Protein AF-A0A358CW88-F1 (afdb_monomer)

Sequence (247 aa):
SVLRELEKDRPGNEDRRDPEKYWFSVFGTPSETEPWGWRLEGHHVSINFSSVAGAVSAATPLFLGASPAEIRTGPRAGQRVLASEEDMARKLIVSLQDNHAERSVISSNAPDEVLTVPDASLDLGVPQGVSGKEMSPVQQALFRRLIEQIIQTLRGELADDVLAEVSENEWKELSFAWAGSFEQGQGHYYRIQGPSFIIEYDNTQNKANHAHIVWHSLENNFGLNALRLHYESQHGRPHADRVKSQP

Solvent-accessible surface area (backbone atoms only — not comparable to full-atom values): 13510 Å² total; per-residue (Å²): 106,73,48,53,65,76,42,64,87,44,89,69,36,75,76,70,63,40,93,77,58,60,48,78,47,72,44,73,58,92,48,66,63,48,60,22,33,39,34,42,37,39,95,46,35,33,43,37,38,22,32,46,61,58,38,81,63,22,60,19,51,30,35,46,44,24,69,56,17,50,34,84,62,72,100,58,42,76,46,53,56,71,46,67,60,51,55,39,49,48,52,41,56,59,63,37,48,81,83,36,48,82,45,31,48,77,34,81,64,37,60,84,56,62,80,72,44,93,94,47,66,83,78,79,69,78,76,54,40,44,33,33,69,77,43,52,76,70,53,37,52,44,50,51,50,38,52,50,59,58,47,56,74,42,69,67,68,62,26,52,52,59,56,66,68,58,41,82,65,50,58,32,56,28,12,43,23,30,21,28,48,86,53,86,67,41,35,22,29,40,37,39,35,43,92,59,36,40,37,36,35,26,22,38,40,82,70,27,25,34,31,40,38,41,35,36,39,71,66,32,36,75,20,47,43,63,51,49,54,48,42,62,73,76,55,54,78,81,79,90,76,77,87,80,83,77,135

Radius of gyration: 21.15 Å; Cα contacts (8 Å, |Δi|>4): 442; chains: 1; bounding box: 42×50×82 Å

Secondary structure (DSSP, 8-state):
-HHHHHTTTSTTHHHHT-TT-EEEEEES---SSS-EEEEEEETTEEEEEEEETTEEEE--SEEEEESSSB--SSTTTT-BSSHHHHHHHHHHHHHHHHHHHHHHEEESS--SS-S--TT--S---SPPSEEGGGS-HHHHHHHHHHHHHHHTTS-THHHHHHHHHS-HHHHHH-EEEEEE-SSTTS-EEEEEE-SSEEEEEEE-HHHH--EEEEEEETTTGGGHHHHHHHHHHHS------------

pLDDT: mean 89.24, std 12.98, range [36.06, 98.88]

Mean predicted aligned error: 6.93 Å

Foldseek 3Di:
DLLCVVCVVPPPCCVQVPPPFWDKDKADDDDLADKIKIWIDDNFWTWIWIDHNNHTLDTDFTKGKFFQQADCDDPRHGDGDCVVLVVLLLVLLVLCCVPNVPFQEPEQADDPDDQPDPPHDPCPDDATAAFLLRDDPVSLVSVLVSVLVVLVVDDDPNSVVVSVVCDPVQSRQWHKHKYHDSDPLAWIKMWTDTDFKIKIKTQHPPSSRMIMITIHGPQQHNHVNVVVVCCVPPVNDDDPDDPDDDD

Nearest PDB structures (foldseek):
  5tvf-assembly2_D  TM=4.382E-01  e=7.399E-01  Trypanosoma brucei brucei TREU927
  4kr1-assembly1_A  TM=4.172E-01  e=1.592E+00  Saccharomyces cerevisiae S288C
  2c5d-assembly1_A  TM=5.147E-01  e=4.881E+00  Homo sapiens
  7ns9-assembly1_A  TM=3.649E-01  e=3.635E+00  Sulfolobus acidocaldarius DSM 639
  6ksu-assembly2_B  TM=3.722E-01  e=6.554E+00  Streptomyces albidoflavus

Structure (mmCIF, N/CA/C/O backbone):
data_AF-A0A358CW88-F1
#
_entry.id   AF-A0A358CW88-F1
#
loop_
_atom_site.group_PDB
_atom_site.id
_atom_site.type_symbol
_atom_site.label_atom_id
_atom_site.label_alt_id
_atom_site.label_comp_id
_atom_site.label_asym_id
_atom_site.label_entity_id
_atom_site.label_seq_id
_atom_site.pdbx_PDB_ins_code
_atom_site.Cartn_x
_atom_site.Cartn_y
_atom_site.Cartn_z
_atom_site.occupancy
_atom_site.B_iso_or_equiv
_atom_site.auth_seq_id
_atom_site.auth_comp_id
_atom_site.auth_asym_id
_atom_site.auth_atom_id
_atom_site.pdbx_PDB_model_num
ATOM 1 N N . SER A 1 1 ? -11.609 -22.144 -9.326 1.00 67.94 1 SER A N 1
ATOM 2 C CA . SER A 1 1 ? -11.052 -20.785 -9.493 1.00 67.94 1 SER A CA 1
ATOM 3 C C . SER A 1 1 ? -9.969 -20.826 -10.566 1.00 67.94 1 SER A C 1
ATOM 5 O O . SER A 1 1 ? -9.450 -21.906 -10.825 1.00 67.94 1 SER A O 1
ATOM 7 N N . VAL A 1 2 ? -9.617 -19.689 -11.180 1.00 72.44 2 VAL A N 1
ATOM 8 C CA . VAL A 1 2 ? -8.528 -19.610 -12.183 1.00 72.44 2 VAL A CA 1
ATOM 9 C C . VAL A 1 2 ? -7.205 -20.124 -11.604 1.00 72.44 2 VAL A C 1
ATOM 11 O O . VAL A 1 2 ? -6.495 -20.881 -12.253 1.00 72.44 2 VAL A O 1
ATOM 14 N N . LEU A 1 3 ? -6.919 -19.799 -10.339 1.00 68.94 3 LEU A N 1
ATOM 15 C CA . LEU A 1 3 ? -5.724 -20.274 -9.641 1.00 68.94 3 LEU A CA 1
ATOM 16 C C . LEU A 1 3 ? -5.689 -21.804 -9.475 1.00 68.94 3 LEU A C 1
ATOM 18 O O . LEU A 1 3 ? -4.655 -22.416 -9.727 1.00 68.94 3 LEU A O 1
ATOM 22 N N . ARG A 1 4 ? -6.821 -22.438 -9.121 1.00 68.50 4 ARG A N 1
ATOM 23 C CA . ARG A 1 4 ? -6.919 -23.909 -9.027 1.00 68.50 4 ARG A CA 1
ATOM 24 C C . ARG A 1 4 ? -6.596 -24.587 -10.361 1.00 68.50 4 ARG A C 1
ATOM 26 O O . ARG A 1 4 ? -5.995 -25.650 -10.358 1.00 68.50 4 ARG A O 1
ATOM 33 N N . GLU A 1 5 ? -6.982 -23.981 -11.483 1.00 72.81 5 GLU A N 1
ATOM 34 C CA . GLU A 1 5 ? -6.688 -24.504 -12.822 1.00 72.81 5 GLU A CA 1
ATOM 35 C C . GLU A 1 5 ? -5.218 -24.303 -13.220 1.00 72.81 5 GLU A C 1
ATOM 37 O O . GLU A 1 5 ? -4.602 -25.227 -13.748 1.00 72.81 5 GLU A O 1
ATOM 42 N N . LEU A 1 6 ? -4.640 -23.131 -12.923 1.00 71.62 6 LEU A N 1
ATOM 43 C CA . LEU A 1 6 ? -3.240 -22.806 -13.227 1.00 71.62 6 LEU A CA 1
ATOM 44 C C . LEU A 1 6 ? -2.234 -23.634 -12.415 1.00 71.62 6 LEU A C 1
ATOM 46 O O . LEU A 1 6 ? -1.167 -23.961 -12.924 1.00 71.62 6 LEU A O 1
ATOM 50 N N . GLU A 1 7 ? -2.561 -23.968 -11.166 1.00 72.19 7 GLU A N 1
ATOM 51 C CA . GLU A 1 7 ? -1.679 -24.715 -10.258 1.00 72.19 7 GLU A CA 1
ATOM 52 C C . GLU A 1 7 ? -2.120 -26.179 -10.059 1.00 72.19 7 GLU A C 1
ATOM 54 O O . GLU A 1 7 ? -1.646 -26.837 -9.136 1.00 72.19 7 GLU A O 1
ATOM 59 N N . LYS A 1 8 ? -3.017 -26.720 -10.898 1.00 71.38 8 LYS A N 1
ATOM 60 C CA . LYS A 1 8 ? -3.611 -28.064 -10.716 1.00 71.38 8 LYS A CA 1
ATOM 61 C C . LYS A 1 8 ? -2.592 -29.205 -10.565 1.00 71.38 8 LYS A C 1
ATOM 63 O O . LYS A 1 8 ? -2.885 -30.189 -9.898 1.00 71.38 8 LYS A O 1
ATOM 68 N N . ASP A 1 9 ? -1.401 -29.048 -11.139 1.00 76.25 9 ASP A N 1
ATOM 69 C CA . ASP A 1 9 ? -0.329 -30.050 -11.119 1.00 76.25 9 ASP A CA 1
ATOM 70 C C . ASP A 1 9 ? 0.675 -29.837 -9.961 1.00 76.25 9 ASP A C 1
ATOM 72 O O . ASP A 1 9 ? 1.667 -30.558 -9.844 1.00 76.25 9 ASP A O 1
ATOM 76 N N . ARG A 1 10 ? 0.452 -28.837 -9.092 1.00 70.62 10 ARG A N 1
ATOM 77 C CA . ARG A 1 10 ? 1.331 -28.522 -7.956 1.00 70.62 10 ARG A CA 1
ATOM 78 C C . ARG A 1 10 ? 0.992 -29.425 -6.750 1.00 70.62 10 ARG A C 1
ATOM 80 O O . ARG A 1 10 ? -0.159 -29.451 -6.314 1.00 70.62 10 ARG A O 1
ATOM 87 N N . PRO A 1 11 ? 1.960 -30.145 -6.153 1.00 71.12 11 PRO A N 1
ATOM 88 C CA . PRO A 1 11 ? 1.700 -30.976 -4.972 1.00 71.12 11 PRO A CA 1
ATOM 89 C C . PRO A 1 11 ? 1.170 -30.153 -3.784 1.00 71.12 11 PRO A C 1
ATOM 91 O O . PRO A 1 11 ? 1.705 -29.084 -3.491 1.00 71.12 11 PRO A O 1
ATOM 94 N N . GLY A 1 12 ? 0.128 -30.642 -3.100 1.00 67.19 12 GLY A N 1
ATOM 95 C CA . GLY A 1 12 ? -0.492 -29.965 -1.945 1.00 67.19 12 GLY A CA 1
ATOM 96 C C . GLY A 1 12 ? -1.372 -28.754 -2.292 1.00 67.19 12 GLY A C 1
ATOM 97 O O . GLY A 1 12 ? -1.800 -28.024 -1.398 1.00 67.19 12 GLY A O 1
ATOM 98 N N . ASN A 1 13 ? -1.647 -28.520 -3.580 1.00 66.19 13 ASN A N 1
ATOM 99 C CA . ASN A 1 13 ? -2.402 -27.354 -4.037 1.00 66.19 13 ASN A CA 1
ATOM 100 C C . ASN A 1 13 ? -3.864 -27.347 -3.574 1.00 66.19 13 ASN A C 1
ATOM 102 O O . ASN A 1 13 ? -4.407 -26.278 -3.313 1.00 66.19 13 ASN A O 1
ATOM 106 N N . GLU A 1 14 ? -4.487 -28.521 -3.445 1.00 64.31 14 GLU A N 1
ATOM 107 C CA . GLU A 1 14 ? -5.896 -28.634 -3.048 1.00 64.31 14 GLU A CA 1
ATOM 108 C C . GLU A 1 14 ? -6.144 -28.104 -1.630 1.00 64.31 14 GLU A C 1
ATOM 110 O O . GLU A 1 14 ? -7.137 -27.421 -1.407 1.00 64.31 14 GLU A O 1
ATOM 115 N N . ASP A 1 15 ? -5.197 -28.311 -0.709 1.00 68.19 15 ASP A N 1
ATOM 116 C CA . ASP A 1 15 ? -5.275 -27.767 0.648 1.00 68.19 15 ASP A CA 1
ATOM 117 C C . ASP A 1 15 ? -4.794 -26.317 0.741 1.00 68.19 15 ASP A C 1
ATOM 119 O O . ASP A 1 15 ? -5.329 -25.532 1.524 1.00 68.19 15 ASP A O 1
ATOM 123 N N . ARG A 1 16 ? -3.764 -25.938 -0.019 1.00 64.69 16 ARG A N 1
ATOM 124 C CA . ARG A 1 16 ? -3.195 -24.585 0.054 1.00 64.69 16 ARG A CA 1
ATOM 125 C C . ARG A 1 16 ? -4.071 -23.541 -0.647 1.00 64.69 16 ARG A C 1
ATOM 127 O O . ARG A 1 16 ? -4.097 -22.394 -0.220 1.00 64.69 16 ARG A O 1
ATOM 134 N N . ARG A 1 17 ? -4.747 -23.898 -1.742 1.00 69.12 17 ARG A N 1
ATOM 135 C CA . ARG A 1 17 ? -5.504 -22.972 -2.609 1.00 69.12 17 ARG A CA 1
ATOM 136 C C . ARG A 1 17 ? -6.996 -23.251 -2.559 1.00 69.12 17 ARG A C 1
ATOM 138 O O . ARG A 1 17 ? -7.662 -23.377 -3.590 1.00 69.12 17 ARG A O 1
ATOM 145 N N . ASP A 1 18 ? -7.497 -23.334 -1.340 1.00 69.25 18 ASP A N 1
ATOM 146 C CA . ASP A 1 18 ? -8.902 -23.560 -1.070 1.00 69.25 18 ASP A CA 1
ATOM 147 C C . ASP A 1 18 ? -9.652 -22.213 -1.028 1.00 69.25 18 ASP A C 1
ATOM 149 O O . ASP A 1 18 ? -9.379 -21.389 -0.150 1.00 69.25 18 ASP A O 1
ATOM 153 N N . PRO A 1 19 ? -10.578 -21.944 -1.971 1.00 69.44 19 PRO A N 1
ATOM 154 C CA . PRO A 1 19 ? -11.371 -20.718 -1.964 1.00 69.44 19 PRO A CA 1
ATOM 155 C C . PRO A 1 19 ? -12.332 -20.622 -0.768 1.00 69.44 19 PRO A C 1
ATOM 157 O O . PRO A 1 19 ? -12.926 -19.566 -0.579 1.00 69.44 19 PRO A O 1
ATOM 160 N N . GLU A 1 20 ? -12.496 -21.688 0.018 1.00 75.69 20 GLU A N 1
ATOM 161 C CA . GLU A 1 20 ? -13.311 -21.714 1.236 1.00 75.69 20 GLU A CA 1
ATOM 162 C C . GLU A 1 20 ? -12.486 -21.442 2.507 1.00 75.69 20 GLU A C 1
ATOM 164 O O . GLU A 1 20 ? -13.057 -21.227 3.574 1.00 75.69 20 GLU A O 1
ATOM 169 N N . LYS A 1 21 ? -11.148 -21.362 2.413 1.00 82.81 21 LYS A N 1
ATOM 170 C CA . LYS A 1 21 ? -10.253 -21.025 3.538 1.00 82.81 21 LYS A CA 1
ATOM 171 C C . LYS A 1 21 ? -10.154 -19.515 3.761 1.00 82.81 21 LYS A C 1
ATOM 173 O O . LYS A 1 21 ? -9.074 -18.924 3.700 1.00 82.81 21 LYS A O 1
ATOM 178 N N . TYR A 1 22 ? -11.310 -18.908 4.014 1.00 88.44 22 TYR A N 1
ATOM 179 C CA . TYR A 1 22 ? -11.435 -17.544 4.511 1.00 88.44 22 TYR A CA 1
ATOM 180 C C . TYR A 1 22 ? -12.130 -17.569 5.868 1.00 88.44 22 TYR A C 1
ATOM 182 O O . TYR A 1 22 ? -13.171 -18.204 6.035 1.00 88.44 22 TYR A O 1
ATOM 190 N N . TRP A 1 23 ? -11.567 -16.855 6.835 1.00 91.19 23 TRP A N 1
ATOM 191 C CA . TRP A 1 23 ? -12.100 -16.760 8.186 1.00 91.19 23 TRP A CA 1
ATOM 192 C C . TRP A 1 23 ? -12.557 -15.342 8.463 1.00 91.19 23 TRP A C 1
ATOM 194 O O . TRP A 1 23 ? -11.816 -14.382 8.253 1.00 91.19 23 TRP A O 1
ATOM 204 N N . PHE A 1 24 ? -13.781 -15.232 8.965 1.00 94.19 24 PHE A N 1
ATOM 205 C CA . PHE A 1 24 ? -14.307 -14.002 9.525 1.00 94.19 24 PHE A CA 1
ATOM 206 C C . PHE A 1 24 ? -14.355 -14.144 11.043 1.00 94.19 24 PHE A C 1
ATOM 208 O O . PHE A 1 24 ? -15.064 -15.004 11.568 1.00 94.19 24 PHE A O 1
ATOM 215 N N . SER A 1 25 ? -13.590 -13.309 11.734 1.00 94.75 25 SER A 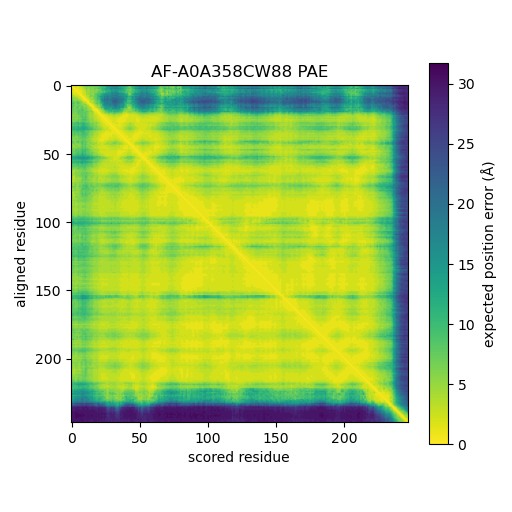N 1
ATOM 216 C CA . SER A 1 25 ? -13.462 -13.336 13.190 1.00 94.75 25 SER A CA 1
ATOM 217 C C . SER A 1 25 ? -13.996 -12.038 13.771 1.00 94.75 25 SER A C 1
ATOM 219 O O . SER A 1 25 ? -13.650 -10.965 13.286 1.00 94.75 25 SER A O 1
ATOM 221 N N . VAL A 1 26 ? -14.803 -12.130 14.828 1.00 95.44 26 VAL A N 1
ATOM 222 C CA . VAL A 1 26 ? -15.305 -10.974 15.585 1.00 95.44 26 VAL A CA 1
ATOM 223 C C . VAL A 1 26 ? -14.681 -10.990 16.974 1.00 95.44 26 VAL A C 1
ATOM 225 O O . VAL A 1 26 ? -14.664 -12.026 17.639 1.00 95.44 26 VAL A O 1
ATOM 228 N N . PHE A 1 27 ? -14.169 -9.841 17.404 1.00 93.50 27 PHE A N 1
ATOM 229 C CA . PHE A 1 27 ? -13.539 -9.634 18.702 1.00 93.50 27 PHE A CA 1
ATOM 230 C C . PHE A 1 27 ? -14.403 -8.680 19.523 1.00 93.50 27 PHE A C 1
ATOM 232 O O . PHE A 1 27 ? -14.680 -7.559 19.097 1.00 93.50 27 PHE A O 1
ATOM 239 N N . GLY A 1 28 ? -14.830 -9.126 20.704 1.00 92.12 28 GLY A N 1
ATOM 240 C CA . GLY A 1 28 ? -15.822 -8.406 21.500 1.00 92.12 28 GLY A CA 1
ATOM 241 C C . GLY A 1 28 ? -17.244 -8.577 20.957 1.00 92.12 28 GLY A C 1
ATOM 242 O O . GLY A 1 28 ? -17.529 -9.490 20.184 1.00 92.12 28 GLY A O 1
ATOM 243 N N . THR A 1 29 ? -18.152 -7.711 21.405 1.00 93.81 29 THR A N 1
ATOM 244 C CA . THR A 1 29 ? -19.544 -7.669 20.933 1.00 93.81 29 THR A CA 1
ATOM 245 C C . THR A 1 29 ? -19.749 -6.373 20.158 1.00 93.81 29 THR A C 1
ATOM 247 O O . THR A 1 29 ? -19.457 -5.322 20.729 1.00 93.81 29 THR A O 1
ATOM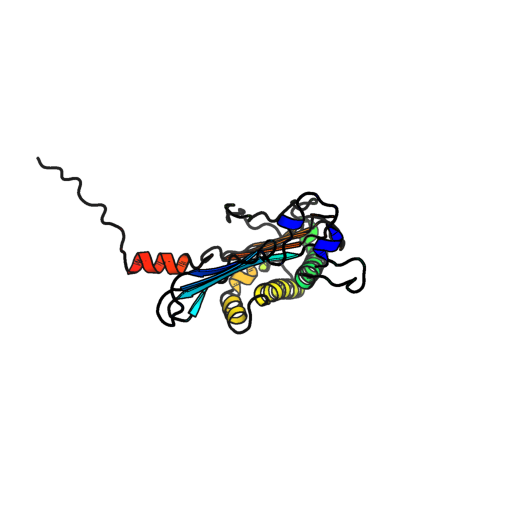 250 N N . PRO A 1 30 ? -20.250 -6.414 18.908 1.00 94.12 30 PRO A N 1
ATOM 251 C CA . PRO A 1 30 ? -20.585 -5.207 18.165 1.00 94.12 30 PRO A CA 1
ATOM 252 C C . PRO A 1 30 ? -21.416 -4.236 18.999 1.00 94.12 30 PRO A C 1
ATOM 254 O O . PRO A 1 30 ? -22.456 -4.608 19.544 1.00 94.12 30 PRO A O 1
ATOM 257 N N . SER A 1 31 ? -20.916 -3.012 19.135 1.00 91.75 31 SER A N 1
ATOM 258 C CA . SER A 1 31 ? -21.460 -2.005 20.040 1.00 91.75 31 SER A CA 1
ATOM 259 C C . SER A 1 31 ? -21.189 -0.596 19.518 1.00 91.75 31 SER A C 1
ATOM 261 O O . SER A 1 31 ? -20.187 -0.345 18.846 1.00 91.75 31 SER A O 1
ATOM 263 N N . GLU A 1 32 ? -22.090 0.325 19.850 1.00 91.50 32 GLU A N 1
ATOM 264 C CA . GLU A 1 32 ? -21.932 1.761 19.596 1.00 91.50 32 GLU A CA 1
ATOM 265 C C . GLU A 1 32 ? -21.092 2.450 20.682 1.00 91.50 32 GLU A C 1
ATOM 267 O O . GLU A 1 32 ? -20.647 3.576 20.497 1.00 91.50 32 GLU A O 1
ATOM 272 N N . THR A 1 33 ? -20.863 1.791 21.821 1.00 88.19 33 THR A N 1
ATOM 273 C CA . THR A 1 33 ? -20.162 2.386 22.970 1.00 88.19 33 THR A CA 1
ATOM 274 C C . THR A 1 33 ? -18.927 1.596 23.373 1.00 88.19 33 THR A C 1
ATOM 276 O O . THR A 1 33 ? -17.893 2.184 23.684 1.00 88.19 33 THR A O 1
ATOM 279 N N . GLU A 1 34 ? -19.014 0.268 23.335 1.00 90.00 34 GLU A N 1
ATOM 280 C CA . GLU A 1 34 ? -17.937 -0.619 23.767 1.00 90.00 34 GLU A CA 1
ATOM 281 C C . GLU A 1 34 ? -16.964 -0.915 22.620 1.00 90.00 34 GLU A C 1
ATOM 283 O O . GLU A 1 34 ? -17.391 -1.025 21.465 1.00 90.00 34 GLU A O 1
ATOM 288 N N . PRO A 1 35 ? -15.662 -1.091 22.907 1.00 91.75 35 PRO A N 1
ATOM 289 C CA . PRO A 1 35 ? -14.703 -1.524 21.907 1.00 91.75 35 PRO A CA 1
ATOM 290 C C . PRO A 1 35 ? -15.047 -2.895 21.322 1.00 91.75 35 PRO A C 1
ATOM 292 O O . PRO A 1 35 ? -15.331 -3.853 22.045 1.00 91.75 35 PRO A O 1
ATOM 295 N N . TRP A 1 36 ? -14.955 -3.006 20.004 1.00 93.94 36 TRP A N 1
ATOM 296 C CA . TRP A 1 36 ? -15.073 -4.272 19.287 1.00 93.94 36 TRP A CA 1
ATOM 297 C C . TRP A 1 36 ? -14.331 -4.183 17.960 1.00 93.94 36 TRP A C 1
ATOM 299 O O . TRP A 1 36 ? -13.932 -3.107 17.523 1.00 93.94 36 TRP A O 1
ATOM 309 N N . GLY A 1 37 ? -14.137 -5.310 17.297 1.00 94.50 37 GLY A N 1
ATOM 310 C CA . GLY A 1 37 ? -13.503 -5.325 15.992 1.00 94.50 37 GLY A CA 1
ATOM 311 C C . GLY A 1 37 ? -13.782 -6.606 15.242 1.00 94.50 37 GLY A C 1
ATOM 312 O O . GLY A 1 37 ? -14.384 -7.546 15.765 1.00 94.50 37 GLY A O 1
ATOM 313 N N . TRP A 1 38 ? -13.331 -6.654 14.001 1.00 94.62 38 TRP A N 1
ATOM 314 C CA . TRP A 1 38 ? -13.432 -7.847 13.181 1.00 94.62 38 TRP A CA 1
ATOM 315 C C . TRP A 1 38 ? -12.245 -7.974 12.237 1.00 94.62 38 TRP A C 1
ATOM 317 O O . TRP A 1 38 ? -11.552 -7.003 11.932 1.00 94.62 38 TRP A O 1
ATOM 327 N N . ARG A 1 39 ? -12.000 -9.201 11.785 1.00 94.88 39 ARG A N 1
ATOM 328 C CA . ARG A 1 39 ? -10.969 -9.531 10.803 1.00 94.88 39 ARG A CA 1
ATOM 329 C C . ARG A 1 39 ? -11.538 -10.433 9.727 1.00 94.88 39 ARG A C 1
ATOM 331 O O . ARG A 1 39 ? -12.342 -11.314 10.025 1.00 94.88 39 ARG A O 1
ATOM 338 N N . LEU A 1 40 ? -11.089 -10.216 8.498 1.00 94.00 40 LEU A N 1
ATOM 339 C CA . LEU A 1 40 ? -11.272 -11.135 7.385 1.00 94.00 40 LEU A CA 1
ATOM 340 C C . LEU A 1 40 ? -9.896 -11.565 6.894 1.00 94.00 40 LEU A C 1
ATOM 342 O O . LEU A 1 40 ? -9.114 -10.729 6.443 1.00 94.00 40 LEU A O 1
ATOM 346 N N . GLU A 1 41 ? -9.623 -12.861 6.964 1.00 92.56 41 GLU A N 1
ATOM 347 C CA . GLU A 1 41 ? -8.311 -13.421 6.653 1.00 92.56 41 GLU A CA 1
ATOM 348 C C . GLU A 1 41 ? -8.423 -14.628 5.731 1.00 92.56 41 GLU A C 1
ATOM 350 O O . GLU A 1 41 ? -9.385 -15.390 5.796 1.00 92.56 41 GLU A O 1
ATOM 355 N N . GLY A 1 42 ? -7.424 -14.816 4.881 1.00 88.62 42 GLY A N 1
ATOM 356 C CA . GLY A 1 42 ? -7.297 -15.943 3.968 1.00 88.62 42 GLY A CA 1
ATOM 357 C C . GLY A 1 42 ? -5.951 -15.888 3.253 1.00 88.62 42 GLY A C 1
ATOM 358 O O . GLY A 1 42 ? -5.129 -15.016 3.523 1.00 88.62 42 GLY A O 1
ATOM 359 N N . HIS A 1 43 ? -5.718 -16.797 2.303 1.00 84.38 43 HIS A N 1
ATOM 360 C CA . HIS A 1 43 ? -4.400 -16.966 1.663 1.00 84.38 43 HIS A CA 1
ATOM 361 C C . HIS A 1 43 ? -3.797 -15.657 1.100 1.00 84.38 43 HIS A C 1
ATOM 363 O O . HIS A 1 43 ? -2.584 -15.471 1.130 1.00 84.38 43 HIS A O 1
ATOM 369 N N . HIS A 1 44 ? -4.635 -14.755 0.580 1.00 90.69 44 HIS A N 1
ATOM 370 C CA . HIS A 1 44 ? -4.229 -13.490 -0.052 1.00 90.69 44 HIS A CA 1
ATOM 371 C C . HIS A 1 44 ? -5.027 -12.276 0.439 1.00 90.69 44 HIS A C 1
ATOM 373 O O . HIS A 1 44 ? -5.170 -11.284 -0.270 1.00 90.69 44 HIS A O 1
ATOM 379 N N . VAL A 1 45 ? -5.596 -12.358 1.638 1.00 92.75 45 VAL A N 1
ATOM 380 C CA . VAL A 1 45 ? -6.315 -11.234 2.241 1.00 92.75 45 VAL A CA 1
ATOM 381 C C . VAL A 1 45 ? -6.094 -11.251 3.741 1.00 92.75 45 VAL A C 1
ATOM 383 O O . VAL A 1 45 ? -6.214 -12.295 4.374 1.00 92.75 45 VAL A O 1
ATOM 386 N N . SER A 1 46 ? -5.784 -10.097 4.310 1.00 93.94 46 SER A N 1
ATOM 387 C CA . SER A 1 46 ? -5.906 -9.865 5.743 1.00 93.94 46 SER A CA 1
ATOM 388 C C . SER A 1 46 ? -6.342 -8.427 5.937 1.00 93.94 46 SER A C 1
ATOM 390 O O . SER A 1 46 ? -5.585 -7.493 5.684 1.00 93.94 46 SER A O 1
ATOM 392 N N . ILE A 1 47 ? -7.587 -8.256 6.358 1.00 94.12 47 ILE A N 1
ATOM 393 C CA . ILE A 1 47 ? -8.169 -6.956 6.666 1.00 94.12 47 ILE A CA 1
ATOM 394 C C . ILE A 1 47 ? -8.638 -7.009 8.112 1.00 94.12 47 ILE A C 1
ATOM 396 O O . ILE A 1 47 ? -9.193 -8.015 8.559 1.00 94.12 47 ILE A O 1
ATOM 400 N N . ASN A 1 48 ? -8.407 -5.930 8.843 1.00 92.88 48 ASN A N 1
ATOM 401 C CA . ASN A 1 48 ? -8.772 -5.802 10.242 1.00 92.88 48 ASN A CA 1
ATOM 402 C C . ASN A 1 48 ? -9.438 -4.445 10.459 1.00 92.88 48 ASN A C 1
ATOM 404 O O . ASN A 1 48 ? -9.035 -3.452 9.860 1.00 92.88 48 ASN A O 1
ATOM 408 N N . PHE A 1 49 ? -10.440 -4.423 11.326 1.00 93.50 49 PHE A N 1
ATOM 409 C CA . PHE A 1 49 ? -11.068 -3.197 11.779 1.00 93.50 49 PHE A CA 1
ATOM 410 C C . PHE A 1 49 ? -11.248 -3.247 13.282 1.00 93.50 49 PHE A C 1
ATOM 412 O O . PHE A 1 49 ? -11.754 -4.235 13.820 1.00 93.50 49 PHE A O 1
ATOM 419 N N . SER A 1 50 ? -10.884 -2.151 13.931 1.00 93.06 50 SER A N 1
ATOM 420 C CA . SER A 1 50 ? -11.168 -1.900 15.338 1.00 93.06 50 SER A CA 1
ATOM 421 C C . SER A 1 50 ? -12.096 -0.698 15.438 1.00 93.06 50 SER A C 1
ATOM 423 O O . SER A 1 50 ? -11.947 0.274 14.702 1.00 93.06 50 SER A O 1
ATOM 425 N N . SER A 1 51 ? -13.065 -0.777 16.339 1.00 91.88 51 SER A N 1
ATOM 426 C CA . SER A 1 51 ? -14.036 0.266 16.645 1.00 91.88 51 SER A CA 1
ATOM 427 C C . SER A 1 51 ? -13.956 0.599 18.128 1.00 91.88 51 SER A C 1
ATOM 429 O O . SER A 1 51 ? -13.894 -0.300 18.968 1.00 91.88 51 SER A O 1
ATOM 431 N N . VAL A 1 52 ? -13.971 1.888 18.459 1.00 89.00 52 VAL A N 1
ATOM 432 C CA . VAL A 1 52 ? -14.014 2.400 19.834 1.00 89.00 52 VAL A CA 1
ATOM 433 C C . VAL A 1 52 ? -15.031 3.531 19.882 1.00 89.00 52 VAL A C 1
ATOM 435 O O . VAL A 1 52 ? -14.989 4.426 19.045 1.00 89.00 52 VAL A O 1
ATOM 438 N N . ALA A 1 53 ? -15.948 3.486 20.856 1.00 86.75 53 ALA A N 1
ATOM 439 C CA . ALA A 1 53 ? -17.003 4.490 21.023 1.00 86.75 53 ALA A CA 1
ATOM 440 C C . ALA A 1 53 ? -17.807 4.762 19.730 1.00 86.75 53 ALA A C 1
ATOM 442 O O . ALA A 1 53 ? -18.112 5.908 19.404 1.00 86.75 53 ALA A O 1
ATOM 443 N N . GLY A 1 54 ? -18.100 3.698 18.973 1.00 83.69 54 GLY A N 1
ATOM 444 C CA . GLY A 1 54 ? -18.922 3.763 17.762 1.00 83.69 54 GLY A CA 1
ATOM 445 C C . GLY A 1 54 ? -18.211 4.306 16.519 1.00 83.69 54 GLY A C 1
ATOM 446 O O . GLY A 1 54 ? -18.842 4.398 15.470 1.00 83.69 54 GLY A O 1
ATOM 447 N N . ALA A 1 55 ? -16.917 4.627 16.608 1.00 86.94 55 ALA A N 1
ATOM 448 C CA . ALA A 1 55 ? -16.099 5.072 15.485 1.00 86.94 55 ALA A CA 1
ATOM 449 C C . ALA A 1 55 ? -15.025 4.034 15.139 1.00 86.94 55 ALA A C 1
ATOM 451 O O . ALA A 1 55 ? -14.460 3.391 16.029 1.00 86.94 55 ALA A O 1
ATOM 452 N N . VAL A 1 56 ? -14.711 3.894 13.848 1.00 87.88 56 VAL A N 1
ATOM 453 C CA . VAL A 1 56 ? -13.581 3.068 13.406 1.00 87.88 56 VAL A CA 1
ATOM 454 C C . VAL A 1 56 ? -12.299 3.717 13.909 1.00 87.88 56 VAL A C 1
ATOM 456 O O . VAL A 1 56 ? -11.957 4.824 13.515 1.00 87.88 56 VAL A O 1
ATOM 459 N N . SER A 1 57 ? -11.601 3.022 14.800 1.00 88.00 57 SER A N 1
ATOM 460 C CA . SER A 1 57 ? -10.357 3.494 15.391 1.00 88.00 57 SER A CA 1
ATOM 461 C C . SER A 1 57 ? -9.130 2.989 14.651 1.00 88.00 57 SER A C 1
ATOM 463 O O . SER A 1 57 ? -8.084 3.600 14.795 1.00 88.00 57 SER A O 1
ATOM 465 N N . ALA A 1 58 ? -9.212 1.898 13.883 1.00 91.81 58 ALA A N 1
ATOM 466 C CA . ALA A 1 58 ? -8.111 1.416 13.050 1.00 91.81 58 ALA A CA 1
ATOM 467 C C . ALA A 1 58 ? -8.601 0.523 11.905 1.00 91.81 58 ALA A C 1
ATOM 469 O O . ALA A 1 58 ? -9.575 -0.214 12.067 1.00 91.81 58 ALA A O 1
ATOM 470 N N . ALA A 1 59 ? -7.873 0.556 10.785 1.00 93.06 59 ALA A N 1
ATOM 471 C CA . ALA A 1 59 ? -8.108 -0.277 9.599 1.00 93.06 59 ALA A CA 1
ATOM 472 C C . ALA A 1 59 ? -6.836 -0.987 9.076 1.00 93.06 59 ALA A C 1
ATOM 474 O O . ALA A 1 59 ? -6.853 -1.633 8.028 1.00 93.06 59 ALA A O 1
ATOM 475 N N . THR A 1 60 ? -5.714 -0.868 9.794 1.00 93.75 60 THR A N 1
ATOM 476 C CA . THR A 1 60 ? -4.405 -1.446 9.443 1.00 93.75 60 THR A CA 1
ATOM 477 C C . THR A 1 60 ? -3.930 -2.387 10.557 1.00 93.75 60 THR A C 1
ATOM 479 O O . THR A 1 60 ? -4.317 -2.180 11.704 1.00 93.75 60 THR A O 1
ATOM 482 N N . PRO A 1 61 ? -3.140 -3.437 10.272 1.00 94.44 61 PRO A N 1
ATOM 483 C CA . PRO A 1 61 ? -2.507 -3.738 8.992 1.00 94.44 61 PRO A CA 1
ATOM 484 C C . PRO A 1 61 ? -3.465 -4.281 7.927 1.00 94.44 61 PRO A C 1
ATOM 486 O O . PRO A 1 61 ? -4.251 -5.197 8.170 1.00 94.44 61 PRO A O 1
ATOM 489 N N . LEU A 1 62 ? -3.376 -3.735 6.723 1.00 95.50 62 LEU A N 1
ATOM 490 C CA . LEU A 1 62 ? -4.140 -4.194 5.572 1.00 95.50 62 LEU A CA 1
ATOM 491 C C . LEU A 1 62 ? -3.201 -4.925 4.619 1.00 95.50 62 LEU A C 1
ATOM 493 O O . LEU A 1 62 ? -2.163 -4.390 4.247 1.00 95.50 62 LEU A O 1
ATOM 497 N N . PHE A 1 63 ? -3.579 -6.131 4.211 1.00 96.50 63 PHE A N 1
ATOM 498 C CA . PHE A 1 63 ? -2.856 -6.922 3.225 1.00 96.50 63 PHE A CA 1
ATOM 499 C C . PHE A 1 63 ? -3.809 -7.422 2.146 1.00 96.50 63 PHE A C 1
ATOM 501 O O . PHE A 1 63 ? -4.835 -8.045 2.444 1.00 96.50 63 PHE A O 1
ATOM 508 N N . LEU A 1 64 ? -3.430 -7.195 0.891 1.00 96.31 64 LEU A N 1
ATOM 509 C CA . LEU A 1 64 ? -4.070 -7.789 -0.274 1.00 96.31 64 LEU A CA 1
ATOM 510 C C . LEU A 1 64 ? -3.017 -8.472 -1.136 1.00 96.31 64 LEU A C 1
ATOM 512 O O . LEU A 1 64 ? -1.934 -7.941 -1.365 1.00 96.31 64 LEU A O 1
ATOM 516 N N . GLY A 1 65 ? -3.370 -9.632 -1.671 1.00 95.12 65 GLY A N 1
ATOM 517 C CA . GLY A 1 65 ? -2.547 -10.355 -2.619 1.00 95.12 65 GLY A CA 1
ATOM 518 C C . GLY A 1 65 ? -3.325 -10.797 -3.845 1.00 95.12 65 GLY A C 1
ATOM 519 O O . GLY A 1 65 ? -4.544 -10.979 -3.819 1.00 95.12 65 GLY A O 1
ATOM 520 N N . ALA A 1 66 ? -2.597 -11.018 -4.930 1.00 93.38 66 ALA A N 1
ATOM 521 C CA . ALA A 1 66 ? -3.144 -11.550 -6.161 1.00 93.38 66 ALA A CA 1
ATOM 522 C C . ALA A 1 66 ? -2.198 -12.585 -6.759 1.00 93.38 66 ALA A C 1
ATOM 524 O O . ALA A 1 66 ? -1.086 -12.271 -7.167 1.00 93.38 66 ALA A O 1
ATOM 525 N N . SER A 1 67 ? -2.664 -13.827 -6.852 1.00 90.44 67 SER A N 1
ATOM 526 C CA . SER A 1 67 ? -1.973 -14.920 -7.532 1.00 90.44 67 SER A CA 1
ATOM 527 C C . SER A 1 67 ? -3.025 -15.692 -8.338 1.00 90.44 67 SER A C 1
ATOM 529 O O . SER A 1 67 ? -3.901 -16.311 -7.732 1.00 90.44 67 SER A O 1
ATOM 531 N N . PRO A 1 68 ? -3.024 -15.633 -9.681 1.00 92.00 68 PRO A N 1
ATOM 532 C CA . PRO A 1 68 ? -2.170 -14.772 -10.494 1.00 92.00 68 PRO A CA 1
ATOM 533 C C . PRO A 1 68 ? -2.511 -13.277 -10.330 1.00 92.00 68 PRO A C 1
ATOM 535 O O . PRO A 1 68 ? -3.677 -12.931 -10.137 1.00 92.00 68 PRO A O 1
ATOM 538 N N . ALA A 1 69 ? -1.516 -12.398 -10.463 1.00 94.19 69 ALA A N 1
ATOM 539 C CA . ALA A 1 69 ? -1.730 -10.948 -10.558 1.00 94.19 69 ALA A CA 1
ATOM 540 C C . ALA A 1 69 ? -2.398 -10.559 -11.892 1.00 94.19 69 ALA A C 1
ATOM 542 O O . ALA A 1 69 ? -3.264 -9.691 -11.936 1.00 94.19 69 ALA A O 1
ATOM 543 N N . GLU A 1 70 ? -2.055 -11.267 -12.967 1.00 95.75 70 GLU A N 1
ATOM 544 C CA . GLU A 1 70 ? -2.620 -11.188 -14.308 1.00 95.75 70 GLU A CA 1
ATOM 545 C C . GLU A 1 70 ? -3.063 -12.577 -14.785 1.00 95.75 70 GLU A C 1
ATOM 547 O O . GLU A 1 70 ? -2.288 -13.543 -14.840 1.00 95.75 70 GLU A O 1
ATOM 552 N N . ILE A 1 71 ? -4.312 -12.671 -15.231 1.00 94.31 71 ILE A N 1
ATOM 553 C CA . ILE A 1 71 ? -4.798 -13.839 -15.959 1.00 94.31 71 ILE A CA 1
ATOM 554 C C . ILE A 1 71 ? -4.265 -13.754 -17.394 1.00 94.31 71 ILE A C 1
ATOM 556 O O . ILE A 1 71 ? -4.727 -12.937 -18.180 1.00 94.31 71 ILE A O 1
ATOM 560 N N . ARG A 1 72 ? -3.296 -14.600 -17.757 1.00 92.06 72 ARG A N 1
ATOM 561 C CA . ARG A 1 72 ? -2.619 -14.535 -19.071 1.00 92.06 72 ARG A CA 1
ATOM 562 C C . ARG A 1 72 ? -3.313 -15.327 -20.186 1.00 92.06 72 ARG A C 1
ATOM 564 O O . ARG A 1 72 ? -3.028 -15.111 -21.359 1.00 92.06 72 ARG A O 1
ATOM 571 N N . THR A 1 73 ? -4.198 -16.264 -19.848 1.00 90.69 73 THR A N 1
ATOM 572 C CA . THR A 1 73 ? -4.848 -17.167 -20.814 1.00 90.69 73 THR A CA 1
ATOM 573 C C . THR A 1 73 ? -6.315 -17.427 -20.463 1.00 90.69 73 THR A C 1
ATOM 575 O O . THR A 1 73 ? -6.770 -17.160 -19.351 1.00 90.69 73 THR A O 1
ATOM 578 N N . GLY A 1 74 ? -7.069 -17.961 -21.430 1.00 92.00 74 GLY A N 1
ATOM 579 C CA . GLY A 1 74 ? -8.469 -18.346 -21.251 1.00 92.00 74 GLY A CA 1
ATOM 580 C C . GLY A 1 74 ? -9.466 -17.178 -21.333 1.00 92.00 74 GLY A C 1
ATOM 581 O O . GLY A 1 74 ? -9.095 -16.059 -21.686 1.00 92.00 74 GLY A O 1
ATOM 582 N N . PRO A 1 75 ? -10.751 -17.413 -21.007 1.00 91.69 75 PRO A N 1
ATOM 583 C CA . PRO A 1 75 ? -11.831 -16.438 -21.221 1.00 91.69 75 PRO A CA 1
ATOM 584 C C . PRO A 1 75 ? -11.711 -15.140 -20.412 1.00 91.69 75 PRO A C 1
ATOM 586 O O . PRO A 1 75 ? -12.366 -14.153 -20.729 1.00 91.69 75 PRO A O 1
ATOM 589 N N . ARG A 1 76 ? -10.904 -15.148 -19.344 1.00 91.69 76 ARG A N 1
ATOM 590 C CA . ARG A 1 76 ? -10.653 -13.994 -18.467 1.00 91.69 76 ARG A CA 1
ATOM 591 C C . ARG A 1 76 ? -9.275 -13.361 -18.699 1.00 91.69 76 ARG A C 1
ATOM 593 O O . ARG A 1 76 ? -8.828 -12.593 -17.852 1.00 91.69 76 ARG A O 1
ATOM 600 N N . ALA A 1 77 ? -8.599 -13.706 -19.799 1.00 94.62 77 ALA A N 1
ATOM 601 C CA . ALA A 1 77 ? -7.278 -13.175 -20.116 1.00 94.62 77 ALA A CA 1
ATOM 602 C C . ALA A 1 77 ? -7.258 -11.634 -20.125 1.00 94.62 77 ALA A C 1
ATOM 604 O O . ALA A 1 77 ? -8.221 -10.996 -20.549 1.00 94.62 77 ALA A O 1
ATOM 605 N N . GLY A 1 78 ? -6.165 -11.048 -19.637 1.00 93.69 78 GLY A N 1
ATOM 606 C CA . GLY A 1 78 ? -5.962 -9.604 -19.501 1.00 93.69 78 GLY A CA 1
ATOM 607 C C . GLY A 1 78 ? -6.536 -8.991 -18.220 1.00 93.69 78 GLY A C 1
ATOM 608 O O . GLY A 1 78 ? -6.264 -7.829 -17.928 1.00 93.69 78 GLY A O 1
ATOM 609 N N . GLN A 1 79 ? -7.302 -9.741 -17.419 1.00 95.88 79 GLN A N 1
ATOM 610 C CA . GLN A 1 79 ? -7.723 -9.258 -16.103 1.00 95.88 79 GLN A CA 1
ATOM 611 C C . GLN A 1 79 ? -6.526 -9.200 -15.155 1.00 95.88 79 GLN A C 1
ATOM 613 O O . GLN A 1 79 ? -5.849 -10.210 -14.949 1.00 95.88 79 GLN A O 1
ATOM 618 N N . ARG A 1 80 ? -6.312 -8.025 -14.559 1.00 95.75 80 ARG A N 1
ATOM 619 C CA . ARG A 1 80 ? -5.241 -7.752 -13.600 1.00 95.75 80 ARG A CA 1
ATOM 620 C C . ARG A 1 80 ? -5.829 -7.280 -12.273 1.00 95.75 80 ARG A C 1
ATOM 622 O O . ARG A 1 80 ? -6.635 -6.352 -12.255 1.00 95.75 80 ARG A O 1
ATOM 629 N N . VAL A 1 81 ? -5.439 -7.924 -11.182 1.00 93.62 81 VAL A N 1
ATOM 630 C CA . VAL A 1 81 ? -5.794 -7.525 -9.811 1.00 93.62 81 VAL A CA 1
ATOM 631 C C . VAL A 1 81 ? -4.626 -6.711 -9.249 1.00 93.62 81 VAL A C 1
ATOM 633 O O . VAL A 1 81 ? -3.480 -7.045 -9.530 1.00 93.62 81 VAL A O 1
ATOM 636 N N . LEU A 1 82 ? -4.912 -5.637 -8.503 1.00 95.69 82 LEU A N 1
ATOM 637 C CA . LEU A 1 82 ? -3.924 -4.639 -8.038 1.00 95.69 82 LEU A CA 1
ATOM 638 C C . LEU A 1 82 ? -3.180 -3.887 -9.168 1.00 95.69 82 LEU A C 1
ATOM 640 O O . LEU A 1 82 ? -2.071 -3.383 -9.001 1.00 95.69 82 LEU A O 1
ATOM 644 N N . ALA A 1 83 ? -3.786 -3.825 -10.359 1.00 96.56 83 ALA A N 1
ATOM 645 C CA . ALA A 1 83 ? -3.177 -3.212 -11.540 1.00 96.56 83 ALA A CA 1
ATOM 646 C C . ALA A 1 83 ? -3.000 -1.697 -11.409 1.00 96.56 83 ALA A C 1
ATOM 648 O O . ALA A 1 83 ? -2.040 -1.139 -11.931 1.00 96.56 83 ALA A O 1
ATOM 649 N N . SER A 1 84 ? -3.952 -1.029 -10.754 1.00 97.56 84 SER A N 1
ATOM 650 C CA . SER A 1 84 ? -3.955 0.426 -10.610 1.00 97.56 84 SER A CA 1
ATOM 651 C C . SER A 1 84 ? -2.771 0.890 -9.770 1.00 97.56 84 SER A C 1
ATOM 653 O O . SER A 1 84 ? -2.099 1.847 -10.142 1.00 97.56 84 SER A O 1
ATOM 655 N N . GLU A 1 85 ? -2.501 0.181 -8.678 1.00 98.06 85 GLU A N 1
ATOM 656 C CA . GLU A 1 85 ? -1.401 0.421 -7.751 1.00 98.06 85 GLU A CA 1
ATOM 657 C C . GLU A 1 85 ? -0.054 0.236 -8.471 1.00 98.06 85 GLU A C 1
ATOM 659 O O . GLU A 1 85 ? 0.777 1.148 -8.467 1.00 98.06 85 GLU A O 1
ATOM 664 N N . GLU A 1 86 ? 0.115 -0.874 -9.206 1.00 98.31 86 GLU A N 1
ATOM 665 C CA . GLU A 1 86 ? 1.299 -1.117 -10.045 1.00 98.31 86 GLU A CA 1
ATOM 666 C C . GLU A 1 86 ? 1.487 -0.023 -11.109 1.00 98.31 86 GLU A C 1
ATOM 668 O O . GLU A 1 86 ? 2.561 0.571 -11.230 1.00 98.31 86 GLU A O 1
ATOM 673 N N . ASP A 1 87 ? 0.451 0.258 -11.903 1.00 98.31 87 ASP A N 1
ATOM 674 C CA . ASP A 1 87 ? 0.555 1.151 -13.058 1.00 98.31 87 ASP A CA 1
ATOM 675 C C . ASP A 1 87 ? 0.803 2.606 -12.627 1.00 98.31 87 ASP A C 1
ATOM 677 O O . ASP A 1 87 ? 1.520 3.346 -13.310 1.00 98.31 87 ASP A O 1
ATOM 681 N N . MET A 1 88 ? 0.229 3.040 -11.500 1.00 98.69 88 MET A N 1
ATOM 682 C CA . MET A 1 88 ? 0.487 4.366 -10.931 1.00 98.69 88 MET A CA 1
ATOM 683 C C . MET A 1 88 ? 1.903 4.472 -10.359 1.00 98.69 88 MET A C 1
ATOM 685 O O . MET A 1 88 ? 2.582 5.464 -10.635 1.00 98.69 88 MET A O 1
ATOM 689 N N . ALA A 1 89 ? 2.388 3.451 -9.646 1.00 98.56 89 ALA A N 1
ATOM 690 C CA . ALA A 1 89 ? 3.756 3.431 -9.135 1.00 98.56 89 ALA A CA 1
ATOM 691 C C . ALA A 1 89 ? 4.793 3.424 -10.268 1.00 98.56 89 ALA A C 1
ATOM 693 O O . ALA A 1 89 ? 5.766 4.176 -10.210 1.00 98.56 89 ALA A O 1
ATOM 694 N N . ARG A 1 90 ? 4.546 2.668 -11.349 1.00 98.38 90 ARG A N 1
ATOM 695 C CA . ARG A 1 90 ? 5.387 2.678 -12.559 1.00 98.38 90 ARG A CA 1
ATOM 696 C C . ARG A 1 90 ? 5.432 4.053 -13.226 1.00 98.38 90 ARG A C 1
ATOM 698 O O . ARG A 1 90 ? 6.500 4.520 -13.615 1.00 98.38 90 ARG A O 1
ATOM 705 N N . LYS A 1 91 ? 4.290 4.741 -13.333 1.00 98.38 91 LYS A N 1
ATOM 706 C CA . LYS A 1 91 ? 4.251 6.122 -13.851 1.00 98.38 91 LYS A CA 1
ATOM 707 C C . LYS A 1 91 ? 5.064 7.075 -12.979 1.00 98.38 91 LYS A C 1
ATOM 709 O O . LYS A 1 91 ? 5.805 7.897 -13.516 1.00 98.38 91 LYS A O 1
ATOM 714 N N . LEU A 1 92 ? 4.950 6.950 -11.657 1.00 98.69 92 LEU A N 1
ATOM 715 C CA . LEU A 1 92 ? 5.712 7.768 -10.722 1.00 98.69 92 LEU A CA 1
ATOM 716 C C . LEU A 1 92 ? 7.217 7.515 -10.861 1.00 98.69 92 LEU A C 1
ATOM 718 O O . LEU A 1 92 ? 7.949 8.472 -11.103 1.00 98.69 92 LEU A O 1
ATOM 722 N N . ILE A 1 93 ? 7.684 6.262 -10.792 1.00 98.44 93 ILE A N 1
ATOM 723 C CA . ILE A 1 93 ? 9.124 5.969 -10.884 1.00 98.44 93 ILE A CA 1
ATOM 724 C C . ILE A 1 93 ? 9.725 6.430 -12.212 1.00 98.44 93 ILE A C 1
ATOM 726 O O . ILE A 1 93 ? 10.804 7.018 -12.199 1.00 98.44 93 ILE A O 1
ATOM 730 N N . VAL A 1 94 ? 9.017 6.257 -13.336 1.00 98.00 94 VAL A N 1
ATOM 731 C CA . VAL A 1 94 ? 9.461 6.765 -14.644 1.00 98.00 94 VAL A CA 1
ATOM 732 C C . VAL A 1 94 ? 9.598 8.287 -14.609 1.00 98.00 94 VAL A C 1
ATOM 734 O O . VAL A 1 94 ? 10.631 8.805 -15.017 1.00 98.00 94 VAL A O 1
ATOM 737 N N . SER A 1 95 ? 8.615 9.005 -14.055 1.00 98.19 95 SER A N 1
ATOM 738 C CA . SER A 1 95 ? 8.691 10.469 -13.939 1.00 98.19 95 SER A CA 1
ATOM 739 C C . SER A 1 95 ? 9.821 10.951 -13.024 1.00 98.19 95 SER A C 1
ATOM 741 O O . SER A 1 95 ? 10.345 12.042 -13.221 1.00 98.19 95 SER A O 1
ATOM 743 N N . LEU A 1 96 ? 10.209 10.160 -12.018 1.00 98.25 96 LEU A N 1
ATOM 744 C CA . LEU A 1 96 ? 11.315 10.481 -11.113 1.00 98.25 96 LEU A CA 1
ATOM 745 C C . LEU A 1 96 ? 12.686 10.297 -11.773 1.00 98.25 96 LEU A C 1
ATOM 747 O O . LEU A 1 96 ? 13.674 10.801 -11.243 1.00 98.25 96 LEU A O 1
ATOM 751 N N . GLN A 1 97 ? 12.776 9.624 -12.924 1.00 96.94 97 GLN A N 1
ATOM 752 C CA . GLN A 1 97 ? 14.056 9.456 -13.619 1.00 96.94 97 GLN A CA 1
ATOM 753 C C . GLN A 1 97 ? 14.584 10.766 -14.216 1.00 96.94 97 GLN A C 1
ATOM 755 O O . GLN A 1 97 ? 15.792 10.901 -14.393 1.00 96.94 97 GLN A O 1
ATOM 760 N N . ASP A 1 98 ? 13.718 11.753 -14.457 1.00 93.94 98 ASP A N 1
ATOM 761 C CA . ASP A 1 98 ? 14.112 13.036 -15.051 1.00 93.94 98 ASP A CA 1
ATOM 762 C C . ASP A 1 98 ? 15.034 13.862 -14.136 1.00 93.94 98 ASP A C 1
ATOM 764 O O . ASP A 1 98 ? 15.870 14.630 -14.612 1.00 93.94 98 ASP A O 1
ATOM 768 N N . ASN A 1 99 ? 14.880 13.730 -12.816 1.00 94.38 99 ASN A N 1
ATOM 769 C CA . ASN A 1 99 ? 15.560 14.569 -11.823 1.00 94.38 99 ASN A CA 1
ATOM 770 C C . ASN A 1 99 ? 16.060 13.820 -10.576 1.00 94.38 99 ASN A C 1
ATOM 772 O O . ASN A 1 99 ? 16.816 14.401 -9.801 1.00 94.38 99 ASN A O 1
ATOM 776 N N . HIS A 1 100 ? 15.676 12.555 -10.378 1.00 94.38 100 HIS A N 1
ATOM 777 C CA . HIS A 1 100 ? 15.977 11.772 -9.172 1.00 94.38 100 HIS A CA 1
ATOM 778 C C . HIS A 1 100 ? 16.342 10.303 -9.463 1.00 94.38 100 HIS A C 1
ATOM 780 O O . HIS A 1 100 ? 16.112 9.428 -8.622 1.00 94.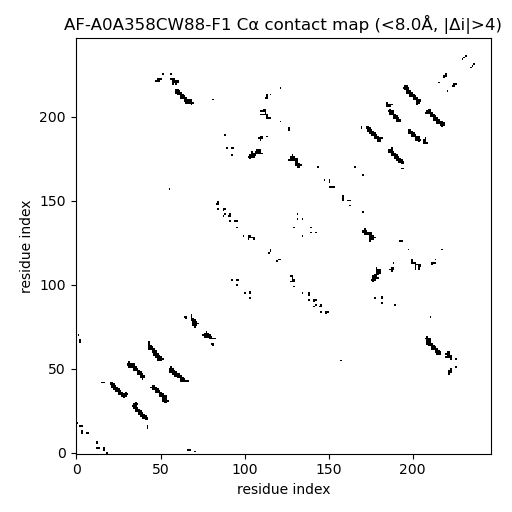38 100 HIS A O 1
ATOM 786 N N . ALA A 1 101 ? 16.914 10.000 -10.634 1.00 89.31 101 ALA A N 1
ATOM 787 C CA . ALA A 1 101 ? 17.221 8.627 -11.057 1.00 89.31 101 ALA A CA 1
ATOM 788 C C . ALA A 1 101 ? 18.033 7.827 -10.016 1.00 89.31 101 ALA A C 1
ATOM 790 O O . ALA A 1 101 ? 17.598 6.766 -9.576 1.00 89.31 101 ALA A O 1
ATOM 791 N N . GLU A 1 102 ? 19.159 8.372 -9.541 1.00 90.31 102 GLU A N 1
ATOM 792 C CA . GLU A 1 102 ? 20.049 7.684 -8.585 1.00 90.31 102 GLU A CA 1
ATOM 793 C C . GLU A 1 102 ? 19.418 7.457 -7.205 1.00 90.31 102 GLU A C 1
ATOM 795 O O . GLU A 1 102 ? 19.808 6.544 -6.485 1.00 90.31 102 GLU A O 1
ATOM 800 N N . ARG A 1 103 ? 18.457 8.300 -6.814 1.00 93.69 103 ARG A N 1
ATOM 801 C CA . ARG A 1 103 ? 17.855 8.256 -5.475 1.00 93.69 103 ARG A CA 1
ATOM 802 C C . ARG A 1 103 ? 16.570 7.454 -5.425 1.00 93.69 103 ARG A C 1
ATOM 804 O O . ARG A 1 103 ? 16.273 6.866 -4.394 1.00 93.69 103 ARG A O 1
ATOM 811 N N . SER A 1 104 ? 15.800 7.460 -6.509 1.00 94.06 104 SER A N 1
ATOM 812 C CA . SER A 1 104 ? 14.503 6.786 -6.581 1.00 94.06 104 SER A CA 1
ATOM 813 C C . SER A 1 104 ? 14.627 5.262 -6.654 1.00 94.06 104 SER A C 1
ATOM 815 O O . SER A 1 104 ? 13.732 4.570 -6.172 1.00 94.06 104 SER A O 1
ATOM 817 N N . VAL A 1 105 ? 15.744 4.738 -7.176 1.00 97.69 105 VAL A N 1
ATOM 818 C CA . VAL A 1 105 ? 16.041 3.299 -7.234 1.00 97.69 105 VAL A CA 1
ATOM 819 C C . VAL A 1 105 ? 17.004 2.907 -6.118 1.00 97.69 105 VAL A C 1
ATOM 821 O O . VAL A 1 105 ? 18.191 3.210 -6.171 1.00 97.69 105 VAL A O 1
ATOM 824 N N . ILE A 1 106 ? 16.503 2.192 -5.114 1.00 96.75 106 ILE A N 1
ATOM 825 C CA . ILE A 1 106 ? 17.298 1.768 -3.950 1.00 96.75 106 ILE A CA 1
ATOM 826 C C . ILE A 1 106 ? 18.051 0.454 -4.187 1.00 96.75 106 ILE A C 1
ATOM 828 O O . ILE A 1 106 ? 18.997 0.143 -3.466 1.00 96.75 106 ILE A O 1
ATOM 832 N N . SER A 1 107 ? 17.635 -0.329 -5.185 1.00 96.75 107 SER A N 1
ATOM 833 C CA . SER A 1 107 ? 18.282 -1.579 -5.586 1.00 96.75 107 SER A CA 1
ATOM 834 C C . SER A 1 107 ? 17.872 -1.967 -7.008 1.00 96.75 107 SER A C 1
ATOM 836 O O . SER A 1 107 ? 16.711 -1.828 -7.392 1.00 96.75 107 SER A O 1
ATOM 838 N N . SER A 1 108 ? 18.805 -2.517 -7.787 1.00 94.94 108 SER A N 1
ATOM 839 C CA . SER A 1 108 ? 18.497 -3.107 -9.097 1.00 94.94 108 SER A CA 1
ATOM 840 C C . SER A 1 108 ? 17.708 -4.415 -8.989 1.00 94.94 108 SER A C 1
ATOM 842 O O . SER A 1 108 ? 17.003 -4.776 -9.927 1.00 94.94 108 SER A O 1
ATOM 844 N N . ASN A 1 109 ? 17.793 -5.102 -7.846 1.00 95.44 109 ASN A N 1
ATOM 845 C CA . ASN A 1 109 ? 17.037 -6.315 -7.553 1.00 95.44 109 ASN A CA 1
ATOM 846 C C . ASN A 1 109 ? 15.949 -6.005 -6.522 1.00 95.44 109 ASN A C 1
ATOM 848 O O . ASN A 1 109 ? 16.250 -5.496 -5.439 1.00 95.44 109 ASN A O 1
ATOM 852 N N . ALA A 1 110 ? 14.700 -6.320 -6.856 1.00 97.25 110 ALA A N 1
ATOM 853 C CA . ALA A 1 110 ? 13.602 -6.290 -5.897 1.00 97.25 110 ALA A CA 1
ATOM 854 C C . ALA A 1 110 ? 13.734 -7.447 -4.885 1.00 97.25 110 ALA A C 1
ATOM 856 O O . ALA A 1 110 ? 14.262 -8.499 -5.254 1.00 97.25 110 ALA A O 1
ATOM 857 N N . PRO A 1 111 ? 13.283 -7.267 -3.630 1.00 96.62 111 PRO A N 1
ATOM 858 C CA . PRO A 1 111 ? 13.174 -8.366 -2.678 1.00 96.62 111 PRO A CA 1
ATOM 859 C C . PRO A 1 111 ? 12.157 -9.415 -3.157 1.00 96.62 111 PRO A C 1
ATOM 861 O O . PRO A 1 111 ? 11.255 -9.118 -3.940 1.00 96.62 111 PRO A O 1
ATOM 864 N N . ASP A 1 112 ? 12.294 -10.648 -2.669 1.00 93.7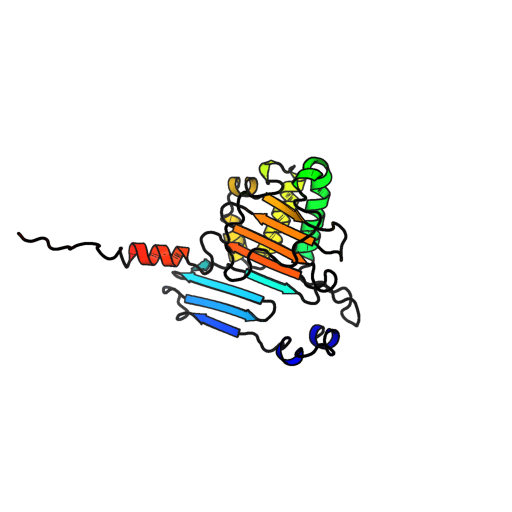5 112 ASP A N 1
ATOM 865 C CA . ASP A 1 112 ? 11.397 -11.761 -3.027 1.00 93.75 112 ASP A CA 1
ATOM 866 C C . ASP A 1 112 ? 9.980 -11.626 -2.424 1.00 93.75 112 ASP A C 1
ATOM 868 O O . ASP A 1 112 ? 9.079 -12.381 -2.793 1.00 93.75 112 ASP A O 1
ATOM 872 N N . GLU A 1 113 ? 9.800 -10.7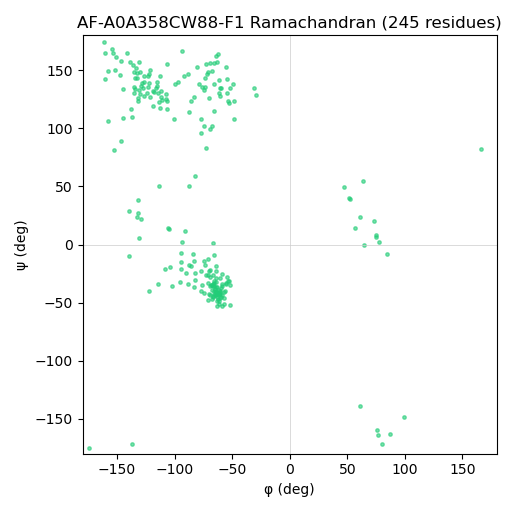01 -1.478 1.00 93.56 113 GLU A N 1
ATOM 873 C CA . GLU A 1 113 ? 8.575 -10.445 -0.713 1.00 93.56 113 GLU A CA 1
ATOM 874 C C . GLU A 1 113 ? 8.637 -9.025 -0.113 1.00 93.56 113 GLU A C 1
ATOM 876 O O . GLU A 1 113 ? 9.720 -8.428 -0.044 1.00 93.56 113 GLU A O 1
ATOM 881 N N . VAL A 1 114 ? 7.507 -8.487 0.358 1.00 96.25 114 VAL A N 1
ATOM 882 C CA . VAL A 1 114 ? 7.504 -7.285 1.218 1.00 96.25 114 VAL A CA 1
ATOM 883 C C . VAL A 1 114 ? 8.386 -7.472 2.462 1.00 96.25 114 VAL A C 1
ATOM 885 O O . VAL A 1 114 ? 8.591 -8.590 2.936 1.00 96.25 114 VAL A O 1
ATOM 888 N N . LEU A 1 115 ? 8.924 -6.384 3.018 1.00 96.38 115 LEU A N 1
ATOM 889 C CA . LEU A 1 115 ? 9.827 -6.458 4.172 1.00 96.38 115 LEU A CA 1
ATOM 890 C C . LEU A 1 115 ? 9.064 -6.568 5.501 1.00 96.38 115 LEU A C 1
ATOM 892 O O . LEU A 1 115 ? 9.549 -7.203 6.438 1.00 96.38 115 LEU A O 1
ATOM 896 N N . THR A 1 116 ? 7.863 -5.991 5.580 1.00 95.25 116 THR A N 1
ATOM 897 C CA . THR A 1 116 ? 6.987 -6.000 6.767 1.00 95.25 116 THR A CA 1
ATOM 898 C C . THR A 1 116 ? 6.077 -7.233 6.829 1.00 95.25 116 THR A C 1
ATOM 900 O O . THR A 1 116 ? 4.867 -7.151 7.031 1.00 95.25 116 THR A O 1
ATOM 903 N N . VAL A 1 117 ? 6.665 -8.423 6.672 1.00 91.00 117 VAL A N 1
ATOM 904 C CA . VAL A 1 117 ? 5.960 -9.701 6.894 1.00 91.00 117 VAL A CA 1
ATOM 905 C C . VAL A 1 117 ? 5.494 -9.843 8.356 1.00 91.00 117 VAL A C 1
ATOM 907 O O . VAL A 1 117 ? 5.992 -9.128 9.230 1.00 91.00 117 VAL A O 1
ATOM 910 N N . PRO A 1 118 ? 4.566 -10.770 8.674 1.00 86.69 118 PRO A N 1
ATOM 911 C CA . PRO A 1 118 ? 4.166 -11.020 10.057 1.00 86.69 118 PRO A CA 1
ATOM 912 C C . PRO A 1 118 ? 5.368 -11.212 10.993 1.00 86.69 118 PRO A C 1
ATOM 914 O O . PRO A 1 118 ? 6.347 -11.863 10.631 1.00 86.69 118 PRO A O 1
ATOM 917 N N . ASP A 1 119 ? 5.280 -10.621 12.186 1.00 85.31 119 ASP A N 1
ATOM 918 C CA . ASP A 1 119 ? 6.317 -10.596 13.231 1.00 85.31 119 ASP A CA 1
ATOM 919 C C . ASP A 1 119 ? 7.623 -9.852 12.878 1.00 85.31 119 ASP A C 1
ATOM 921 O O . ASP A 1 119 ? 8.512 -9.740 13.728 1.00 85.31 119 ASP A O 1
ATOM 925 N N . ALA A 1 120 ? 7.752 -9.293 11.669 1.00 90.88 120 ALA A N 1
ATOM 926 C CA . ALA A 1 120 ? 8.870 -8.424 11.323 1.00 90.88 120 ALA A CA 1
ATOM 927 C C . ALA A 1 120 ? 8.753 -7.048 11.997 1.00 90.88 120 ALA A C 1
ATOM 929 O O . ALA A 1 120 ? 7.670 -6.563 12.334 1.00 90.88 120 ALA A O 1
ATOM 930 N N . SER A 1 121 ? 9.901 -6.391 12.172 1.00 91.44 121 SER A N 1
ATOM 931 C CA . SER A 1 121 ? 9.940 -5.002 12.626 1.00 91.44 121 SER A CA 1
ATOM 932 C C . SER A 1 121 ? 9.330 -4.075 11.574 1.00 91.44 121 SER A C 1
ATOM 934 O O . SER A 1 121 ? 9.638 -4.193 10.390 1.00 91.44 121 SER A O 1
ATOM 936 N N . LEU A 1 122 ? 8.531 -3.102 12.021 1.00 93.31 122 LEU A N 1
ATOM 937 C CA . LEU A 1 122 ? 8.088 -1.982 11.181 1.00 93.31 122 LEU A CA 1
ATOM 938 C C . LEU A 1 122 ? 9.123 -0.847 11.122 1.00 93.31 122 LEU A C 1
ATOM 940 O O . LEU A 1 122 ? 8.971 0.084 10.335 1.00 93.31 122 LEU A O 1
ATOM 944 N N . ASP A 1 123 ? 10.184 -0.913 11.932 1.00 93.38 123 ASP A N 1
ATOM 945 C CA . ASP A 1 123 ? 11.333 -0.018 11.798 1.00 93.38 123 ASP A CA 1
ATOM 946 C C . ASP A 1 123 ? 12.200 -0.473 10.618 1.00 93.38 123 ASP A C 1
ATOM 948 O O . ASP A 1 123 ? 13.033 -1.376 10.740 1.00 93.38 123 ASP A O 1
ATOM 952 N N . LEU A 1 124 ? 11.975 0.157 9.464 1.00 93.44 124 LEU A N 1
ATOM 953 C CA . LEU A 1 124 ? 12.753 -0.044 8.241 1.00 93.44 124 LEU A CA 1
ATOM 954 C C . LEU A 1 124 ? 13.943 0.930 8.131 1.00 93.44 124 LEU A C 1
ATOM 956 O O . LEU A 1 124 ? 14.558 1.039 7.066 1.00 93.44 124 LEU A O 1
ATOM 960 N N . GLY A 1 125 ? 14.272 1.640 9.215 1.00 93.75 125 GLY A N 1
ATOM 961 C CA . GLY A 1 125 ? 15.319 2.651 9.265 1.00 93.75 125 GLY A CA 1
ATOM 962 C C . GLY A 1 125 ? 14.924 3.969 8.597 1.00 93.75 125 GLY A C 1
ATOM 963 O O . GLY A 1 125 ? 13.748 4.289 8.419 1.00 93.75 125 GLY A O 1
ATOM 964 N N . VAL A 1 126 ? 15.934 4.762 8.229 1.00 94.19 126 VAL A N 1
ATOM 965 C CA . VAL A 1 126 ? 15.732 6.065 7.576 1.00 94.19 126 VAL A CA 1
ATOM 966 C C . VAL A 1 126 ? 15.015 5.873 6.232 1.00 94.19 126 VAL A C 1
ATOM 968 O O . VAL A 1 126 ? 15.485 5.063 5.426 1.00 94.19 126 VAL A O 1
ATOM 971 N N . PRO A 1 127 ? 13.934 6.632 5.947 1.00 96.44 127 PRO A N 1
ATOM 972 C CA . PRO A 1 127 ? 13.247 6.558 4.666 1.00 96.44 127 PRO A CA 1
ATOM 973 C C . PRO A 1 127 ? 14.219 6.762 3.501 1.00 96.44 127 PRO A C 1
ATOM 975 O O . PRO A 1 127 ? 14.935 7.761 3.420 1.00 96.44 127 PRO A O 1
ATOM 978 N N . GLN A 1 128 ? 14.256 5.782 2.604 1.00 97.31 128 GLN A N 1
ATOM 979 C CA . GLN A 1 128 ? 15.033 5.851 1.368 1.00 97.31 128 GLN A CA 1
ATOM 980 C C . GLN A 1 128 ? 14.158 6.373 0.225 1.00 97.31 128 GLN A C 1
ATOM 982 O O . GLN A 1 128 ? 12.931 6.377 0.330 1.00 97.31 128 GLN A O 1
ATOM 987 N N . GLY A 1 129 ? 14.781 6.749 -0.892 1.00 97.69 129 GLY A N 1
ATOM 988 C CA . GLY A 1 129 ? 14.057 7.206 -2.070 1.00 97.69 129 GLY A CA 1
ATOM 989 C C . GLY A 1 129 ? 14.001 8.726 -2.207 1.00 97.69 129 GLY A C 1
ATOM 990 O O . GLY A 1 129 ? 14.917 9.459 -1.810 1.00 97.69 129 GLY A O 1
ATOM 991 N N . VAL A 1 130 ? 12.902 9.189 -2.797 1.00 98.56 130 VAL A N 1
ATOM 992 C CA . VAL A 1 130 ? 12.606 10.608 -3.025 1.00 98.56 130 VAL A CA 1
ATOM 993 C C . VAL A 1 130 ? 11.456 11.016 -2.123 1.00 98.56 130 VAL A C 1
ATOM 995 O O . VAL A 1 130 ? 10.388 10.408 -2.177 1.00 98.56 130 VAL A O 1
ATOM 998 N N . SER A 1 131 ? 11.667 12.048 -1.311 1.00 98.31 131 SER A N 1
ATOM 999 C CA . SER A 1 131 ? 10.614 12.585 -0.447 1.00 98.31 131 SER A CA 1
ATOM 1000 C C . SER A 1 131 ? 9.672 13.516 -1.211 1.00 98.31 131 SER A C 1
ATOM 1002 O O . SER A 1 131 ? 10.072 14.169 -2.178 1.00 98.31 131 SER A O 1
ATOM 1004 N N . GLY A 1 132 ? 8.418 13.624 -0.769 1.00 98.06 132 GLY A N 1
ATOM 1005 C CA . GLY A 1 132 ? 7.404 14.466 -1.405 1.00 98.06 132 GLY A CA 1
ATOM 1006 C C . GLY A 1 132 ? 7.836 15.931 -1.553 1.00 98.06 132 GLY A C 1
ATOM 1007 O O . GLY A 1 132 ? 7.531 16.564 -2.563 1.00 98.06 132 GLY A O 1
ATOM 1008 N N . LYS A 1 133 ? 8.628 16.471 -0.616 1.00 97.75 133 LYS A N 1
ATOM 1009 C CA . LYS A 1 133 ? 9.196 17.834 -0.710 1.00 97.75 133 LYS A CA 1
ATOM 1010 C C . LYS A 1 133 ? 10.175 18.031 -1.874 1.00 97.75 133 LYS A C 1
ATOM 1012 O O . LYS A 1 133 ? 10.408 19.166 -2.27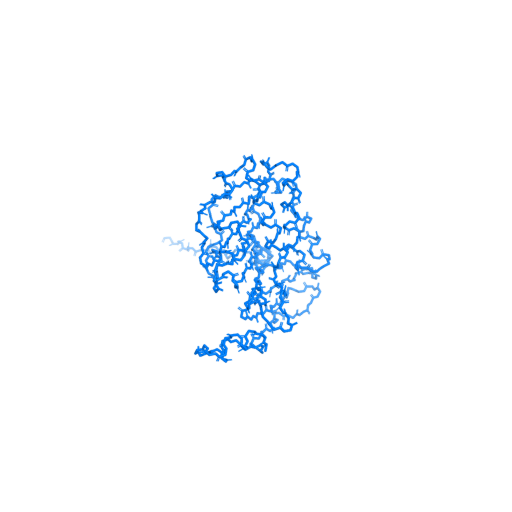3 1.00 97.75 133 LYS A O 1
ATOM 1017 N N . GLU A 1 134 ? 10.778 16.958 -2.378 1.00 97.75 134 GLU A N 1
ATOM 1018 C CA . GLU A 1 134 ? 11.779 16.986 -3.457 1.00 97.75 134 GLU A CA 1
ATOM 1019 C C . GLU A 1 134 ? 11.151 16.763 -4.834 1.00 97.75 134 GLU A C 1
ATOM 1021 O O . GLU A 1 134 ? 11.778 17.021 -5.865 1.00 97.75 134 GLU A O 1
ATOM 1026 N N . MET A 1 135 ? 9.914 16.274 -4.854 1.00 98.31 135 MET A N 1
ATOM 1027 C CA . MET A 1 135 ? 9.146 16.042 -6.064 1.00 98.31 135 MET A CA 1
ATOM 1028 C C . MET A 1 135 ? 8.663 17.364 -6.669 1.00 98.31 135 MET A C 1
ATOM 1030 O O . MET A 1 135 ? 8.274 18.296 -5.965 1.00 98.31 135 MET A O 1
ATOM 1034 N N . SER A 1 136 ? 8.641 17.434 -8.001 1.00 98.19 136 SER A N 1
ATOM 1035 C CA . SER A 1 136 ? 7.957 18.515 -8.716 1.00 98.19 136 SER A CA 1
ATOM 1036 C C . SER A 1 136 ? 6.442 18.467 -8.454 1.00 98.19 136 SER A C 1
ATOM 1038 O O . SER A 1 136 ? 5.925 17.411 -8.088 1.00 98.19 136 SER A O 1
ATOM 1040 N N . PRO A 1 137 ? 5.678 19.546 -8.712 1.00 97.88 137 PRO A N 1
ATOM 1041 C CA . PRO A 1 137 ? 4.223 19.522 -8.528 1.00 97.88 137 PRO A CA 1
ATOM 1042 C C . PRO A 1 137 ? 3.513 18.393 -9.298 1.00 97.88 137 PRO A C 1
ATOM 1044 O O . PRO A 1 137 ? 2.541 17.819 -8.814 1.00 97.88 137 PRO A O 1
ATOM 1047 N N . VAL A 1 138 ? 4.021 18.028 -10.481 1.00 98.06 138 VAL A N 1
ATOM 1048 C CA . VAL A 1 138 ? 3.485 16.911 -11.279 1.00 98.06 138 VAL A CA 1
ATOM 1049 C C . VAL A 1 138 ? 3.773 15.566 -10.606 1.00 98.06 138 VAL A C 1
ATOM 1051 O O . VAL A 1 138 ? 2.885 14.720 -10.519 1.00 98.06 138 VAL A O 1
ATOM 1054 N N . GLN A 1 139 ? 4.991 15.375 -10.093 1.00 98.62 139 GLN A N 1
ATOM 1055 C CA . GLN A 1 139 ? 5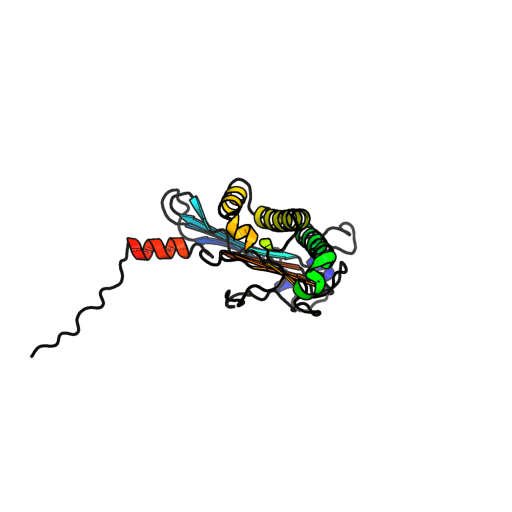.383 14.165 -9.361 1.00 98.62 139 GLN A CA 1
ATOM 1056 C C . GLN A 1 139 ? 4.620 14.037 -8.034 1.00 98.62 139 GLN A C 1
ATOM 1058 O O . GLN A 1 139 ? 4.141 12.953 -7.721 1.00 98.62 139 GLN A O 1
ATOM 1063 N N . GLN A 1 140 ? 4.417 15.142 -7.306 1.00 98.50 140 GLN A N 1
ATOM 1064 C CA . GLN A 1 140 ? 3.592 15.178 -6.094 1.00 98.50 140 GLN A CA 1
ATOM 1065 C C . GLN A 1 140 ? 2.153 14.746 -6.384 1.00 98.50 140 GLN A C 1
ATOM 1067 O O . GLN A 1 140 ? 1.602 13.937 -5.646 1.00 98.50 140 GLN A O 1
ATOM 1072 N N . ALA A 1 141 ? 1.557 15.218 -7.484 1.00 98.44 141 ALA A N 1
ATOM 1073 C CA . ALA A 1 141 ? 0.211 14.807 -7.880 1.00 98.44 141 ALA A CA 1
ATOM 1074 C C . ALA A 1 141 ? 0.128 13.305 -8.219 1.00 98.44 141 ALA A C 1
ATOM 1076 O O . ALA A 1 141 ? -0.834 12.644 -7.831 1.00 98.44 141 ALA A O 1
ATOM 1077 N N . LEU A 1 142 ? 1.132 12.746 -8.909 1.00 98.62 142 LEU A N 1
ATOM 1078 C CA . LEU A 1 142 ? 1.212 11.301 -9.171 1.00 98.62 142 LEU A CA 1
ATOM 1079 C C . LEU A 1 142 ? 1.363 10.498 -7.876 1.00 98.62 142 LEU A C 1
ATOM 1081 O O . LEU A 1 142 ? 0.699 9.477 -7.704 1.00 98.62 142 LEU A O 1
ATOM 1085 N N . PHE A 1 143 ? 2.216 10.972 -6.969 1.00 98.69 143 PHE A N 1
ATOM 1086 C CA . PHE A 1 143 ? 2.487 10.311 -5.701 1.00 98.69 143 PHE A CA 1
ATOM 1087 C C . PHE A 1 143 ? 1.267 10.309 -4.780 1.00 98.69 143 PHE A C 1
ATOM 1089 O O . PHE A 1 143 ? 0.888 9.260 -4.261 1.00 98.69 143 PHE A O 1
ATOM 1096 N N . ARG A 1 144 ? 0.585 11.453 -4.663 1.00 98.25 144 ARG A N 1
ATOM 1097 C CA . ARG A 1 144 ? -0.659 11.579 -3.900 1.00 98.25 144 ARG A CA 1
ATOM 1098 C C . ARG A 1 144 ? -1.739 10.654 -4.450 1.00 98.25 144 ARG A C 1
ATOM 1100 O O . ARG A 1 144 ? -2.337 9.903 -3.693 1.00 98.25 144 ARG A O 1
ATOM 1107 N N . ARG A 1 145 ? -1.899 10.613 -5.777 1.00 98.38 145 ARG A N 1
ATOM 1108 C CA . ARG A 1 145 ? -2.875 9.738 -6.439 1.00 98.38 145 ARG A CA 1
ATOM 1109 C C . ARG A 1 145 ? -2.599 8.248 -6.219 1.00 98.38 145 ARG A C 1
ATOM 1111 O O . ARG A 1 145 ? -3.547 7.482 -6.093 1.00 98.38 145 ARG A O 1
ATOM 1118 N N . LEU A 1 146 ? -1.330 7.833 -6.174 1.00 98.69 146 LEU A N 1
ATOM 1119 C CA . LEU A 1 146 ? -0.958 6.457 -5.831 1.00 98.69 146 LEU A CA 1
ATOM 1120 C C . LEU A 1 146 ? -1.391 6.108 -4.400 1.00 98.69 146 LEU A C 1
ATOM 1122 O O . LEU A 1 146 ? -1.990 5.062 -4.181 1.00 98.69 146 LEU A O 1
ATOM 1126 N N . ILE A 1 147 ? -1.115 6.987 -3.436 1.00 98.31 147 ILE A N 1
ATOM 1127 C CA . ILE A 1 147 ? -1.481 6.766 -2.030 1.00 98.31 147 ILE A CA 1
ATOM 1128 C C . ILE A 1 147 ? -3.005 6.773 -1.854 1.00 98.31 147 ILE A C 1
ATOM 1130 O O . ILE A 1 147 ? -3.549 5.874 -1.218 1.00 98.31 147 ILE A O 1
ATOM 1134 N N . GLU A 1 148 ? -3.701 7.724 -2.480 1.00 97.06 148 GLU A N 1
ATOM 1135 C CA . GLU A 1 148 ? -5.168 7.791 -2.508 1.00 97.06 148 GLU A CA 1
ATOM 1136 C C . GLU A 1 148 ? -5.777 6.504 -3.080 1.00 97.06 148 GLU A C 1
ATOM 1138 O O . GLU A 1 148 ? -6.681 5.941 -2.471 1.00 97.06 148 GLU A O 1
ATOM 1143 N N . GLN A 1 149 ? -5.250 5.987 -4.197 1.00 97.06 149 GLN A N 1
ATOM 1144 C CA . GLN A 1 149 ? -5.706 4.731 -4.804 1.00 97.06 149 GLN A CA 1
ATOM 1145 C C . GLN A 1 149 ? -5.606 3.547 -3.830 1.00 97.06 149 GLN A C 1
ATOM 1147 O O . GLN A 1 149 ? -6.513 2.719 -3.772 1.00 97.06 149 GLN A O 1
ATOM 1152 N N . ILE A 1 150 ? -4.527 3.479 -3.049 1.00 97.12 150 ILE A N 1
ATOM 1153 C CA . ILE A 1 150 ? -4.306 2.403 -2.077 1.00 97.12 150 ILE A CA 1
ATOM 1154 C C . ILE A 1 150 ? -5.274 2.544 -0.898 1.00 97.12 150 ILE A C 1
ATOM 1156 O O . ILE A 1 150 ? -5.946 1.575 -0.537 1.00 97.12 150 ILE A O 1
ATOM 1160 N N . ILE A 1 151 ? -5.403 3.751 -0.338 1.00 95.50 151 ILE A N 1
ATOM 1161 C CA . ILE A 1 151 ? -6.298 4.029 0.796 1.00 95.50 151 ILE A CA 1
ATOM 1162 C C . ILE A 1 151 ? -7.767 3.821 0.411 1.00 95.50 151 ILE A C 1
ATOM 1164 O O . ILE A 1 151 ? -8.539 3.323 1.224 1.00 95.50 151 ILE A O 1
ATOM 1168 N N . GLN A 1 152 ? -8.148 4.079 -0.842 1.00 94.00 152 GLN A N 1
ATOM 1169 C CA . GLN A 1 152 ? -9.489 3.810 -1.384 1.00 94.00 152 GLN A CA 1
ATOM 1170 C C . GLN A 1 152 ? -9.845 2.315 -1.491 1.00 94.00 152 GLN A C 1
ATOM 1172 O O . GLN A 1 152 ? -10.954 1.963 -1.900 1.00 94.00 152 GLN A O 1
ATOM 1177 N N . THR A 1 153 ? -8.947 1.416 -1.077 1.00 90.19 153 THR A N 1
ATOM 1178 C CA . THR A 1 153 ? -9.335 0.051 -0.688 1.00 90.19 153 THR A CA 1
ATOM 1179 C C . THR A 1 153 ? -10.342 0.075 0.471 1.00 90.19 153 THR A C 1
ATOM 1181 O O . THR A 1 153 ? -11.247 -0.763 0.534 1.00 90.19 153 THR A O 1
ATOM 1184 N N . LEU A 1 154 ? -10.213 1.050 1.377 1.00 90.94 154 LEU A N 1
ATOM 1185 C CA . LEU A 1 154 ? -11.232 1.400 2.361 1.00 90.94 154 LEU A CA 1
ATOM 1186 C C . LEU A 1 154 ? -12.401 2.097 1.656 1.00 90.94 154 LEU A C 1
ATOM 1188 O O . LEU A 1 154 ? -12.231 2.793 0.657 1.00 90.94 154 LEU A O 1
ATOM 1192 N N . ARG A 1 155 ? -13.622 1.896 2.156 1.00 85.69 155 ARG A N 1
ATOM 1193 C CA . ARG A 1 155 ? -14.828 2.428 1.510 1.00 85.69 155 ARG A CA 1
ATOM 1194 C C . ARG A 1 155 ? -15.319 3.708 2.172 1.00 85.69 155 ARG A C 1
ATOM 1196 O O . ARG A 1 155 ? -15.467 3.747 3.389 1.00 85.69 155 ARG A O 1
ATOM 1203 N N . GLY A 1 156 ? -15.720 4.661 1.331 1.00 88.12 156 GLY A N 1
ATOM 1204 C CA . GLY A 1 156 ? -16.489 5.840 1.728 1.00 88.12 156 GLY A CA 1
ATOM 1205 C C . GLY A 1 156 ? -15.745 6.717 2.727 1.00 88.12 156 GLY A C 1
ATOM 1206 O O . GLY A 1 156 ? -14.533 6.879 2.616 1.00 88.12 156 GLY A O 1
ATOM 1207 N N . GLU A 1 157 ? -16.486 7.216 3.714 1.00 86.38 157 GLU A N 1
ATOM 1208 C CA . GLU A 1 157 ? -16.014 8.181 4.715 1.00 86.38 157 GLU A CA 1
ATOM 1209 C C . GLU A 1 157 ? -14.742 7.721 5.436 1.00 86.38 157 GLU A C 1
ATOM 1211 O O . GLU A 1 157 ? -13.883 8.538 5.722 1.00 86.38 157 GLU A O 1
ATOM 1216 N N . LEU A 1 158 ? -14.535 6.413 5.623 1.00 89.50 158 LEU A N 1
ATOM 1217 C CA . LEU A 1 158 ? -13.318 5.920 6.266 1.00 89.50 158 LEU A CA 1
ATOM 1218 C C . LEU A 1 158 ? -12.043 6.199 5.452 1.00 89.50 158 LEU A C 1
ATOM 1220 O O . LEU A 1 158 ? -10.993 6.480 6.024 1.00 89.50 158 LEU A O 1
ATOM 1224 N N . ALA A 1 159 ? -12.107 6.088 4.123 1.00 92.75 159 ALA A N 1
ATOM 1225 C CA . ALA A 1 159 ? -10.965 6.435 3.279 1.00 92.75 159 ALA A CA 1
ATOM 1226 C C . ALA A 1 159 ? -10.698 7.945 3.327 1.00 92.75 159 ALA A C 1
ATOM 1228 O O . ALA A 1 159 ? -9.541 8.362 3.366 1.00 92.75 159 ALA A O 1
ATOM 1229 N N . ASP A 1 160 ? -11.770 8.740 3.349 1.00 91.88 160 ASP A N 1
ATOM 1230 C CA . ASP A 1 160 ? -11.701 10.198 3.427 1.00 91.88 160 ASP A CA 1
ATOM 1231 C C . ASP A 1 160 ? -11.109 10.653 4.770 1.00 91.88 160 ASP A C 1
ATOM 1233 O O . ASP A 1 160 ? -10.225 11.509 4.780 1.00 91.88 160 ASP A O 1
ATOM 1237 N N . ASP A 1 161 ? -11.520 10.031 5.879 1.00 90.69 161 ASP A N 1
ATOM 1238 C CA . ASP A 1 161 ? -11.010 10.297 7.226 1.00 90.69 161 ASP A CA 1
ATOM 1239 C C . ASP A 1 161 ? -9.511 9.996 7.314 1.00 90.69 161 ASP A C 1
ATOM 1241 O O . ASP A 1 161 ? -8.729 10.854 7.721 1.00 90.69 161 ASP A O 1
ATOM 1245 N N . VAL A 1 162 ? -9.078 8.822 6.837 1.00 91.62 162 VAL A N 1
ATOM 1246 C CA . VAL A 1 162 ? -7.649 8.471 6.817 1.00 91.62 162 VAL A CA 1
ATOM 1247 C C . VAL A 1 162 ? -6.844 9.452 5.963 1.00 91.62 162 VAL A C 1
ATOM 1249 O O . VAL A 1 162 ? -5.753 9.863 6.350 1.00 91.62 162 VAL A O 1
ATOM 1252 N N . LEU A 1 163 ? -7.355 9.848 4.794 1.00 92.69 163 LEU A N 1
ATOM 1253 C CA . LEU A 1 163 ? -6.671 10.824 3.941 1.00 92.69 163 LEU A CA 1
ATOM 1254 C C . LEU A 1 163 ? -6.604 12.214 4.585 1.00 92.69 163 LEU A C 1
ATOM 1256 O O . LEU A 1 163 ? -5.619 12.926 4.379 1.00 92.69 163 LEU A O 1
ATOM 1260 N N . ALA A 1 164 ? -7.627 12.602 5.349 1.00 92.06 164 ALA A N 1
ATOM 1261 C CA . ALA A 1 164 ? -7.679 13.872 6.063 1.00 92.06 164 ALA A CA 1
ATOM 1262 C C . ALA A 1 164 ? -6.713 13.926 7.260 1.00 92.06 164 ALA A C 1
ATOM 1264 O O . ALA A 1 164 ? -6.260 15.015 7.620 1.00 92.06 164 ALA A O 1
ATOM 1265 N N . GLU A 1 165 ? -6.366 12.778 7.850 1.00 90.81 165 GLU A N 1
ATOM 1266 C CA . GLU A 1 165 ? -5.353 12.680 8.909 1.00 90.81 165 GLU A CA 1
ATOM 1267 C C . GLU A 1 165 ? -3.930 12.953 8.393 1.00 90.81 165 GLU A C 1
ATOM 1269 O O . GLU A 1 165 ? -3.093 13.474 9.137 1.00 90.81 165 GLU A O 1
ATOM 1274 N N . VAL A 1 166 ? -3.654 12.683 7.110 1.00 93.62 166 VAL A N 1
ATOM 1275 C CA . VAL A 1 166 ? -2.338 12.942 6.509 1.00 93.62 166 VAL A CA 1
ATOM 1276 C C . VAL A 1 166 ? -2.150 14.443 6.283 1.00 93.62 166 VAL A C 1
ATOM 1278 O O . VAL A 1 166 ? -2.653 15.034 5.322 1.00 93.62 166 VAL A O 1
ATOM 1281 N N . SER A 1 167 ? -1.382 15.076 7.169 1.00 94.75 167 SER A N 1
ATOM 1282 C CA . SER A 1 167 ? -1.127 16.517 7.101 1.00 94.75 167 SER A CA 1
ATOM 1283 C C . SER A 1 167 ? -0.325 16.925 5.855 1.00 94.75 167 SER A C 1
ATOM 1285 O O . SER A 1 167 ? 0.484 16.168 5.323 1.00 94.75 167 SER A O 1
ATOM 1287 N N . GLU A 1 168 ? -0.448 18.184 5.423 1.00 93.12 168 GLU A N 1
ATOM 1288 C CA . GLU A 1 168 ? 0.355 18.736 4.313 1.00 93.12 168 GLU A CA 1
ATOM 1289 C C . GLU A 1 168 ? 1.875 18.685 4.554 1.00 93.12 168 GLU A C 1
ATOM 1291 O O . GLU A 1 168 ? 2.665 18.676 3.607 1.00 93.12 168 GLU A O 1
ATOM 1296 N N . ASN A 1 169 ? 2.308 18.669 5.818 1.00 95.44 169 ASN A N 1
ATOM 1297 C CA . ASN A 1 169 ? 3.717 18.465 6.156 1.00 95.44 169 ASN A CA 1
ATOM 1298 C C . ASN A 1 169 ? 4.105 16.995 6.019 1.00 95.44 169 ASN A C 1
ATOM 1300 O O . ASN A 1 169 ? 5.159 16.694 5.470 1.00 95.44 169 ASN A O 1
ATOM 1304 N N . GLU A 1 170 ? 3.233 16.085 6.436 1.00 96.06 170 GLU A N 1
ATOM 1305 C CA . GLU A 1 170 ? 3.466 14.657 6.279 1.00 96.06 170 GLU A CA 1
ATOM 1306 C C . GLU A 1 170 ? 3.536 14.242 4.804 1.00 96.06 170 GLU A C 1
ATOM 1308 O O . GLU A 1 170 ? 4.459 13.527 4.417 1.00 96.06 170 GLU A O 1
ATOM 1313 N N . TRP A 1 171 ? 2.669 14.789 3.944 1.00 97.19 171 TRP A N 1
ATOM 1314 C CA . TRP 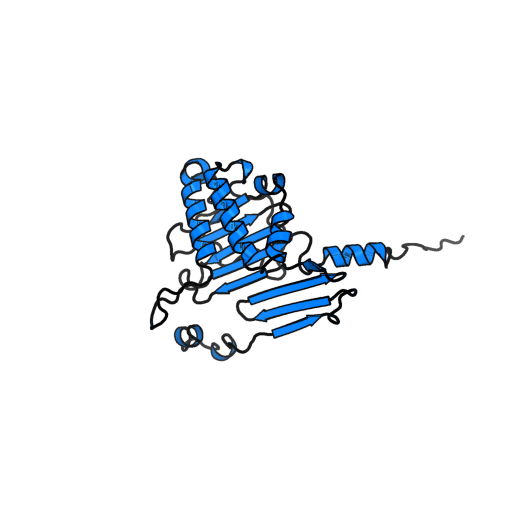A 1 171 ? 2.749 14.588 2.490 1.00 97.19 171 TRP A CA 1
ATOM 1315 C C . TRP A 1 171 ? 4.126 14.923 1.901 1.00 97.19 171 TRP A C 1
ATOM 1317 O O . TRP A 1 171 ? 4.565 14.312 0.927 1.00 97.19 171 TRP A O 1
ATOM 1327 N N . LYS A 1 172 ? 4.829 15.886 2.500 1.00 97.00 172 LYS A N 1
ATOM 1328 C CA . LYS A 1 172 ? 6.176 16.306 2.095 1.00 97.00 172 LYS A CA 1
ATOM 1329 C C . LYS A 1 172 ? 7.281 15.411 2.658 1.00 97.00 172 LYS A C 1
ATOM 1331 O O . LYS A 1 172 ? 8.368 15.372 2.078 1.00 97.00 172 LYS A O 1
ATOM 1336 N N . GLU A 1 173 ? 7.025 14.730 3.769 1.00 97.50 173 GLU A N 1
ATOM 1337 C CA . GLU A 1 173 ? 7.967 13.834 4.447 1.00 97.50 173 GLU A CA 1
ATOM 1338 C C . GLU A 1 173 ? 7.880 12.388 3.947 1.00 97.50 173 GLU A C 1
ATOM 1340 O O . GLU A 1 173 ? 8.882 11.670 3.983 1.00 97.50 173 GLU A O 1
ATOM 1345 N N . LEU A 1 174 ? 6.727 11.984 3.404 1.00 98.31 174 LEU A N 1
ATOM 1346 C CA . LEU A 1 174 ? 6.556 10.693 2.746 1.00 98.31 174 LEU A CA 1
ATOM 1347 C C . LEU A 1 174 ? 7.592 10.501 1.639 1.00 98.31 174 LEU A C 1
ATOM 1349 O O . LEU A 1 174 ? 7.780 11.367 0.783 1.00 98.31 174 LEU A O 1
ATOM 1353 N N . SER A 1 175 ? 8.256 9.350 1.657 1.00 98.62 175 SER A N 1
ATOM 1354 C CA . SER A 1 175 ? 9.294 8.990 0.693 1.00 98.62 175 SER A CA 1
ATOM 1355 C C . SER A 1 175 ? 8.872 7.805 -0.155 1.00 98.62 175 SER A C 1
ATOM 1357 O O . SER A 1 175 ? 8.338 6.829 0.366 1.00 98.62 175 SER A O 1
ATOM 1359 N N . PHE A 1 176 ? 9.129 7.897 -1.459 1.00 98.88 176 PHE A N 1
ATOM 1360 C CA . PHE A 1 176 ? 8.906 6.830 -2.426 1.00 98.88 176 PHE A CA 1
ATOM 1361 C C . PHE A 1 176 ? 10.241 6.217 -2.851 1.00 98.88 176 PHE A C 1
ATOM 1363 O O . PHE A 1 176 ? 11.114 6.919 -3.371 1.00 98.88 176 PHE A O 1
ATOM 1370 N N . ALA A 1 177 ? 10.378 4.907 -2.665 1.00 98.56 177 ALA A N 1
ATOM 1371 C CA . ALA A 1 177 ? 11.534 4.118 -3.072 1.00 98.56 177 ALA A CA 1
ATOM 1372 C C . ALA A 1 177 ? 11.116 2.972 -3.994 1.00 98.56 177 ALA A C 1
ATOM 1374 O O . ALA A 1 177 ? 10.064 2.367 -3.801 1.00 98.56 177 ALA A O 1
ATOM 1375 N N . TRP A 1 178 ? 11.974 2.644 -4.957 1.00 98.81 178 TRP A N 1
ATOM 1376 C CA . TRP A 1 178 ? 11.752 1.587 -5.937 1.00 98.81 178 TRP A CA 1
ATOM 1377 C C . TRP A 1 178 ? 12.907 0.587 -5.967 1.00 98.81 178 TRP A C 1
ATOM 1379 O O . TRP A 1 178 ? 14.073 0.972 -5.864 1.00 98.81 178 TRP A O 1
ATOM 1389 N N . ALA A 1 179 ? 12.601 -0.687 -6.191 1.00 98.62 179 ALA A N 1
ATOM 1390 C CA . ALA A 1 179 ? 13.587 -1.704 -6.523 1.00 98.62 179 ALA A CA 1
ATOM 1391 C C . ALA A 1 179 ? 13.113 -2.594 -7.681 1.00 98.62 179 ALA A C 1
ATOM 1393 O O . ALA A 1 179 ? 11.923 -2.868 -7.830 1.00 98.62 179 ALA A O 1
ATOM 1394 N N . GLY A 1 180 ? 14.054 -3.084 -8.488 1.00 98.12 180 GLY A N 1
ATOM 1395 C CA . GLY A 1 180 ? 13.753 -3.973 -9.612 1.00 98.12 180 GLY A CA 1
ATOM 1396 C C . GLY A 1 180 ? 13.402 -3.254 -10.918 1.00 98.12 180 GLY A C 1
ATOM 1397 O O . GLY A 1 180 ? 13.699 -2.076 -11.116 1.00 98.12 180 GLY A O 1
ATOM 1398 N N . SER A 1 181 ? 12.788 -3.990 -11.842 1.00 97.25 181 SER A N 1
ATOM 1399 C CA . SER A 1 181 ? 12.621 -3.567 -13.235 1.00 97.25 181 SER A CA 1
ATOM 1400 C C . SER A 1 181 ? 11.481 -2.573 -13.439 1.00 97.25 181 SER A C 1
ATOM 1402 O O . SER A 1 181 ? 10.370 -2.763 -12.946 1.00 97.25 181 SER A O 1
ATOM 1404 N N . PHE A 1 182 ? 11.716 -1.556 -14.270 1.00 95.75 182 PHE A N 1
ATOM 1405 C CA . PHE A 1 182 ? 10.681 -0.616 -14.711 1.00 95.75 182 PHE A CA 1
ATOM 1406 C C . PHE A 1 182 ? 9.709 -1.222 -15.730 1.00 95.75 182 PHE A C 1
ATOM 1408 O O . PHE A 1 182 ? 8.606 -0.701 -15.904 1.00 95.75 182 PHE A O 1
ATOM 1415 N N . GLU A 1 183 ? 10.081 -2.332 -16.367 1.00 94.69 183 GLU A N 1
ATOM 1416 C CA . GLU A 1 183 ? 9.252 -3.002 -17.363 1.00 94.69 183 GLU A CA 1
ATOM 1417 C C . GLU A 1 183 ? 8.080 -3.744 -16.713 1.00 94.69 183 GLU A C 1
ATOM 1419 O O . GLU A 1 183 ? 8.229 -4.463 -15.720 1.00 94.69 183 GLU A O 1
ATOM 1424 N N . GLN A 1 184 ? 6.894 -3.592 -17.300 1.00 93.62 184 GLN A N 1
ATOM 1425 C CA . GLN A 1 184 ? 5.709 -4.332 -16.883 1.00 93.62 184 GLN A CA 1
ATOM 1426 C C . GLN A 1 184 ? 5.920 -5.844 -17.048 1.00 93.62 184 GLN A C 1
ATOM 1428 O O . GLN A 1 184 ? 6.520 -6.302 -18.020 1.00 93.62 184 GLN A O 1
ATOM 1433 N N . GLY A 1 185 ? 5.410 -6.630 -16.097 1.00 93.81 185 GLY A N 1
ATOM 1434 C CA . GLY A 1 185 ? 5.568 -8.087 -16.104 1.00 93.81 185 GLY A CA 1
ATOM 1435 C C . GLY A 1 185 ? 6.966 -8.564 -15.697 1.00 93.81 185 GLY A C 1
ATOM 1436 O O . GLY A 1 185 ? 7.232 -9.764 -15.757 1.00 93.81 185 GLY A O 1
ATOM 1437 N N . GLN A 1 186 ? 7.841 -7.650 -15.265 1.00 97.25 186 GLN A N 1
ATOM 1438 C CA . GLN A 1 186 ? 9.113 -7.960 -14.620 1.00 97.25 186 GLN A CA 1
ATOM 1439 C C . GLN A 1 186 ? 9.061 -7.660 -13.117 1.00 97.25 186 GLN A C 1
ATOM 1441 O O . GLN A 1 186 ? 8.264 -6.840 -12.644 1.00 97.25 186 GLN A O 1
ATOM 1446 N N . GLY A 1 187 ? 9.928 -8.356 -12.376 1.00 97.88 187 GLY A N 1
ATOM 1447 C CA . GLY A 1 187 ? 9.994 -8.293 -10.919 1.00 97.88 187 GLY A CA 1
ATOM 1448 C C . GLY A 1 187 ? 10.308 -6.889 -10.417 1.00 97.88 187 GLY A C 1
ATOM 1449 O O . GLY A 1 187 ? 11.280 -6.276 -10.865 1.00 97.88 187 GLY A O 1
ATOM 1450 N N . HIS A 1 188 ? 9.488 -6.390 -9.496 1.00 98.62 188 HIS A N 1
ATOM 1451 C CA . HIS A 1 188 ? 9.644 -5.060 -8.922 1.00 98.62 188 HIS A CA 1
ATOM 1452 C C . HIS A 1 188 ? 9.055 -4.971 -7.515 1.00 98.62 188 HIS A C 1
ATOM 1454 O O . HIS A 1 188 ? 8.277 -5.827 -7.092 1.00 98.62 188 HIS A O 1
ATOM 1460 N N . TYR A 1 189 ? 9.443 -3.905 -6.830 1.00 98.75 189 TYR A N 1
ATOM 1461 C CA . TYR A 1 189 ? 9.000 -3.539 -5.499 1.00 98.75 189 TYR A CA 1
ATOM 1462 C C . TYR A 1 189 ? 8.967 -2.018 -5.375 1.00 98.75 189 TYR A C 1
ATOM 1464 O O . TYR A 1 189 ? 9.834 -1.330 -5.925 1.00 98.75 189 TYR A O 1
ATOM 1472 N N . TYR A 1 190 ? 8.015 -1.493 -4.612 1.00 98.81 190 TYR A N 1
ATOM 1473 C CA . TYR A 1 190 ? 8.083 -0.120 -4.134 1.00 98.81 190 TYR A CA 1
ATOM 1474 C C . TYR A 1 190 ? 7.701 -0.014 -2.664 1.00 98.81 190 TYR A C 1
ATOM 1476 O O . TYR A 1 190 ? 6.924 -0.808 -2.134 1.00 98.81 190 TYR A O 1
ATOM 1484 N N . ARG A 1 191 ? 8.229 1.029 -2.025 1.00 98.69 191 ARG A N 1
ATOM 1485 C CA . ARG A 1 191 ? 7.909 1.402 -0.652 1.00 98.69 191 ARG A CA 1
ATOM 1486 C C . ARG A 1 191 ? 7.541 2.867 -0.569 1.00 98.69 191 ARG A C 1
ATOM 1488 O O . ARG A 1 191 ? 8.233 3.723 -1.119 1.00 98.69 191 ARG A O 1
ATOM 1495 N N . ILE A 1 192 ? 6.488 3.130 0.184 1.00 98.75 192 ILE A N 1
ATOM 1496 C CA . ILE A 1 192 ? 6.071 4.446 0.638 1.00 98.75 192 ILE A CA 1
ATOM 1497 C C . ILE A 1 192 ? 6.265 4.451 2.145 1.00 98.75 192 ILE A C 1
ATOM 1499 O O . ILE A 1 192 ? 5.668 3.639 2.845 1.00 98.75 192 ILE A O 1
ATOM 1503 N N . GLN A 1 193 ? 7.130 5.323 2.644 1.00 98.38 193 GLN A N 1
ATOM 1504 C CA . GLN A 1 193 ? 7.468 5.369 4.063 1.00 98.38 193 GLN A CA 1
ATOM 1505 C C . GLN A 1 193 ? 7.386 6.804 4.568 1.00 98.38 193 GLN A C 1
ATOM 1507 O O . GLN A 1 193 ? 8.016 7.700 4.002 1.00 98.38 193 GLN A O 1
ATOM 1512 N N . GLY A 1 194 ? 6.612 7.006 5.630 1.00 96.50 194 GLY A N 1
ATOM 1513 C CA . GLY A 1 194 ? 6.454 8.289 6.306 1.00 96.50 194 GLY A CA 1
ATOM 1514 C C . GLY A 1 194 ? 6.483 8.151 7.824 1.00 96.50 194 GLY A C 1
ATOM 1515 O O . GLY A 1 194 ? 6.796 7.076 8.340 1.00 96.50 194 GLY A O 1
ATOM 1516 N N . PRO A 1 195 ? 6.170 9.240 8.541 1.00 94.06 195 PRO A N 1
ATOM 1517 C CA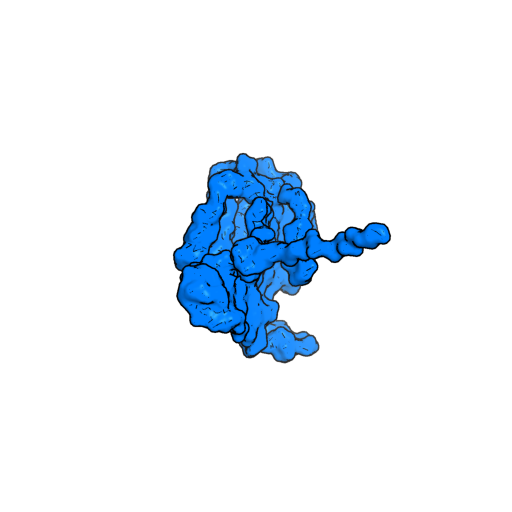 . PRO A 1 195 ? 6.157 9.243 9.997 1.00 94.06 195 PRO A CA 1
ATOM 1518 C C . PRO A 1 195 ? 4.987 8.449 10.599 1.00 94.06 195 PRO A C 1
ATOM 1520 O O . PRO A 1 195 ? 5.179 7.849 11.654 1.00 94.06 195 PRO A O 1
ATOM 1523 N N . SER A 1 196 ? 3.808 8.405 9.960 1.00 94.38 196 SER A N 1
ATOM 1524 C CA . SER A 1 196 ? 2.638 7.704 10.520 1.00 94.38 196 SER A CA 1
ATOM 1525 C C . SER A 1 196 ? 2.317 6.353 9.871 1.00 94.38 196 SER A C 1
ATOM 1527 O O . SER A 1 196 ? 1.625 5.536 10.486 1.00 94.38 196 SER A O 1
ATOM 1529 N N . PHE A 1 197 ? 2.813 6.069 8.661 1.00 97.00 197 PHE A N 1
ATOM 1530 C CA . PHE A 1 197 ? 2.512 4.818 7.961 1.00 97.00 197 PHE A CA 1
ATOM 1531 C C . PHE A 1 197 ? 3.613 4.338 7.007 1.00 97.00 197 PHE A C 1
ATOM 1533 O O . PHE A 1 197 ? 4.478 5.093 6.553 1.00 97.00 197 PHE A O 1
ATOM 1540 N N . ILE A 1 198 ? 3.531 3.046 6.679 1.00 98.19 198 ILE A N 1
ATOM 1541 C CA . ILE A 1 198 ? 4.328 2.366 5.657 1.00 98.19 198 ILE A CA 1
ATOM 1542 C C . ILE A 1 198 ? 3.385 1.628 4.713 1.00 98.19 198 ILE A C 1
ATOM 1544 O O . ILE A 1 198 ? 2.471 0.937 5.163 1.00 98.19 198 ILE A O 1
ATOM 1548 N N . ILE A 1 199 ? 3.627 1.748 3.411 1.00 98.62 199 ILE A N 1
ATOM 1549 C CA . ILE A 1 199 ? 3.009 0.911 2.385 1.00 98.62 199 ILE A CA 1
ATOM 1550 C C . ILE A 1 199 ? 4.119 0.254 1.572 1.00 98.62 199 ILE A C 1
ATOM 1552 O O . ILE A 1 199 ? 5.024 0.936 1.090 1.00 98.62 199 ILE A O 1
ATOM 1556 N N . GLU A 1 200 ? 4.032 -1.054 1.383 1.00 98.75 200 GLU A N 1
ATOM 1557 C CA . GLU A 1 200 ? 4.908 -1.800 0.485 1.00 98.75 200 GLU A CA 1
ATOM 1558 C C . GLU A 1 200 ? 4.081 -2.530 -0.564 1.00 98.75 200 GLU A C 1
ATOM 1560 O O . GLU A 1 200 ? 2.967 -2.982 -0.299 1.00 98.75 200 GLU A O 1
ATOM 1565 N N . TYR A 1 201 ? 4.653 -2.657 -1.753 1.00 98.69 201 TYR A N 1
ATOM 1566 C CA . TYR A 1 201 ? 4.133 -3.493 -2.820 1.00 98.69 201 TYR A CA 1
ATOM 1567 C C . TYR A 1 201 ? 5.285 -4.272 -3.427 1.00 98.69 201 TYR A C 1
ATOM 1569 O O . TYR A 1 201 ? 6.326 -3.688 -3.737 1.00 98.69 201 TYR A O 1
ATOM 1577 N N . ASP A 1 202 ? 5.081 -5.558 -3.671 1.00 98.12 202 ASP A N 1
ATOM 1578 C CA . ASP A 1 202 ? 6.004 -6.381 -4.437 1.00 98.12 202 ASP A CA 1
ATOM 1579 C C . ASP A 1 202 ? 5.251 -7.226 -5.467 1.00 98.12 202 ASP A C 1
ATOM 1581 O O . ASP A 1 202 ? 4.078 -7.567 -5.315 1.00 98.12 202 ASP A O 1
ATOM 1585 N N . ASN A 1 203 ? 5.935 -7.546 -6.560 1.00 98.06 203 ASN A N 1
ATOM 1586 C CA . ASN A 1 203 ? 5.486 -8.567 -7.493 1.00 98.06 203 ASN A CA 1
ATOM 1587 C C . ASN A 1 203 ? 6.705 -9.166 -8.192 1.00 98.06 203 ASN A C 1
ATOM 1589 O O . ASN A 1 203 ? 7.064 -8.774 -9.306 1.00 98.06 203 ASN A O 1
ATOM 1593 N N . THR A 1 204 ? 7.373 -10.099 -7.521 1.00 96.75 204 THR A N 1
ATOM 1594 C CA . THR A 1 204 ? 8.589 -10.764 -8.025 1.00 96.75 204 THR A CA 1
ATOM 1595 C C . THR A 1 204 ? 8.366 -12.253 -8.285 1.00 96.75 204 THR A C 1
ATOM 1597 O O . THR A 1 204 ? 8.875 -12.816 -9.263 1.00 96.75 204 THR A O 1
ATOM 1600 N N . GLN A 1 205 ? 7.522 -12.886 -7.473 1.00 93.19 205 GLN A N 1
ATOM 1601 C CA . GLN A 1 205 ? 7.239 -14.313 -7.526 1.00 93.19 205 GLN A CA 1
ATOM 1602 C C . GLN A 1 205 ? 6.454 -14.719 -8.788 1.00 93.19 205 GLN A C 1
ATOM 1604 O O . GLN A 1 205 ? 5.745 -13.935 -9.425 1.00 93.19 205 GLN A O 1
ATOM 1609 N N . ASN A 1 206 ? 6.574 -15.995 -9.172 1.00 92.25 206 ASN A N 1
ATOM 1610 C CA . ASN A 1 206 ? 5.844 -16.605 -10.294 1.00 92.25 206 ASN A CA 1
ATOM 1611 C C . ASN A 1 206 ? 5.957 -15.834 -11.626 1.00 92.25 206 ASN A C 1
ATOM 1613 O O . ASN A 1 206 ? 4.995 -15.765 -12.395 1.00 92.25 206 ASN A O 1
ATOM 1617 N N . LYS A 1 207 ? 7.156 -15.305 -11.924 1.00 94.38 207 LYS A N 1
ATOM 1618 C CA . LYS A 1 207 ? 7.436 -14.454 -13.099 1.00 94.38 207 LYS A CA 1
ATOM 1619 C C . LYS A 1 207 ? 6.637 -13.146 -13.040 1.00 94.38 207 LYS A C 1
ATOM 1621 O O . LYS A 1 207 ? 5.865 -12.867 -13.966 1.00 94.38 207 LYS A O 1
ATOM 1626 N N . ALA A 1 208 ? 6.785 -12.426 -11.923 1.00 95.69 208 ALA A N 1
ATOM 1627 C CA . ALA A 1 208 ? 6.039 -11.210 -11.600 1.00 95.69 208 ALA A CA 1
ATOM 1628 C C . ALA A 1 208 ? 4.530 -11.376 -11.842 1.00 95.69 208 ALA A C 1
ATOM 1630 O O . ALA A 1 208 ? 3.887 -10.591 -12.542 1.00 95.69 208 ALA A O 1
ATOM 1631 N N . ASN A 1 209 ? 3.977 -12.469 -11.313 1.00 95.81 209 ASN A N 1
ATOM 1632 C CA . ASN A 1 209 ? 2.554 -12.771 -11.420 1.00 95.81 209 ASN A CA 1
ATOM 1633 C C . ASN A 1 209 ? 1.930 -13.152 -10.079 1.00 95.81 209 ASN A C 1
ATOM 1635 O O . ASN A 1 209 ? 0.976 -13.929 -10.024 1.00 95.81 209 ASN A O 1
ATOM 1639 N N . HIS A 1 210 ? 2.507 -12.657 -8.995 1.00 95.44 210 HIS A N 1
ATOM 1640 C CA . HIS A 1 210 ? 2.038 -12.884 -7.644 1.00 95.44 210 HIS A CA 1
ATOM 1641 C C . HIS A 1 210 ? 2.342 -11.612 -6.865 1.00 95.44 210 HIS A C 1
ATOM 1643 O O . HIS A 1 210 ? 3.433 -11.455 -6.337 1.00 95.44 210 HIS A O 1
ATOM 1649 N N . ALA A 1 211 ? 1.379 -10.698 -6.894 1.00 97.44 211 ALA A N 1
ATOM 1650 C CA . ALA A 1 211 ? 1.517 -9.373 -6.321 1.00 97.44 211 ALA A CA 1
ATOM 1651 C C . ALA A 1 211 ? 1.031 -9.358 -4.876 1.00 97.44 211 ALA A C 1
ATOM 1653 O O . ALA A 1 211 ? 0.025 -10.008 -4.563 1.00 97.44 211 ALA A O 1
ATOM 1654 N N . HIS A 1 212 ? 1.689 -8.568 -4.040 1.00 98.00 212 HIS A N 1
ATOM 1655 C CA . HIS A 1 212 ? 1.220 -8.221 -2.711 1.00 98.00 212 HIS A CA 1
ATOM 1656 C C . HIS A 1 212 ? 1.269 -6.719 -2.499 1.00 98.00 212 HIS A C 1
ATOM 1658 O O . HIS A 1 212 ? 2.136 -6.023 -3.021 1.00 98.00 212 HIS A O 1
ATOM 1664 N N . ILE A 1 213 ? 0.335 -6.240 -1.691 1.00 97.94 213 ILE A N 1
ATOM 1665 C CA . ILE A 1 213 ? 0.369 -4.916 -1.099 1.00 97.94 213 ILE A CA 1
ATOM 1666 C C . ILE A 1 213 ? 0.093 -5.050 0.390 1.00 97.94 213 ILE A C 1
ATOM 1668 O O . ILE A 1 213 ? -0.841 -5.745 0.801 1.00 97.94 213 ILE A O 1
ATOM 1672 N N . VAL A 1 214 ? 0.909 -4.380 1.193 1.00 97.62 214 VAL A N 1
ATOM 1673 C CA . VAL A 1 214 ? 0.735 -4.293 2.638 1.00 97.62 214 VAL A CA 1
ATOM 1674 C C . VAL A 1 214 ? 0.776 -2.837 3.071 1.00 97.62 214 VAL A C 1
ATOM 1676 O O . VAL A 1 214 ? 1.573 -2.045 2.571 1.00 97.62 214 VAL A O 1
ATOM 1679 N N . TRP A 1 215 ? -0.108 -2.477 3.992 1.00 97.50 215 TRP A N 1
ATOM 1680 C CA . TRP A 1 215 ? -0.202 -1.148 4.569 1.00 97.50 215 TRP A CA 1
ATOM 1681 C C . TRP A 1 215 ? -0.285 -1.241 6.089 1.00 97.50 215 TRP A C 1
ATOM 1683 O O . TRP A 1 215 ? -1.183 -1.875 6.645 1.00 97.50 215 TRP A O 1
ATOM 1693 N N . HIS A 1 216 ? 0.649 -0.571 6.753 1.00 96.75 216 HIS A N 1
ATOM 1694 C CA . HIS A 1 216 ? 0.756 -0.469 8.198 1.00 96.75 216 HIS A CA 1
ATOM 1695 C C . HIS A 1 216 ? 0.616 0.985 8.646 1.00 96.75 216 HIS A C 1
ATOM 1697 O O . HIS A 1 216 ? 1.345 1.849 8.165 1.00 96.75 216 HIS A O 1
ATOM 1703 N N . SER A 1 217 ? -0.229 1.238 9.645 1.00 94.44 217 SER A N 1
ATOM 1704 C CA . SER A 1 217 ? -0.053 2.395 10.527 1.00 94.44 217 SER A CA 1
ATOM 1705 C C . SER A 1 217 ? 1.084 2.091 11.503 1.00 94.44 217 SER A C 1
ATOM 1707 O O . SER A 1 217 ? 1.141 1.000 12.073 1.00 94.44 217 SER A O 1
ATOM 1709 N N . LEU A 1 218 ? 1.986 3.045 11.714 1.00 92.56 218 LEU A N 1
ATOM 1710 C CA . LEU A 1 218 ? 3.094 2.914 12.662 1.00 92.56 218 LEU A CA 1
ATOM 1711 C C . LEU A 1 218 ? 2.653 3.100 14.113 1.00 92.56 218 LEU A C 1
ATOM 1713 O O . LEU A 1 218 ? 3.300 2.585 15.022 1.00 92.56 218 LEU A O 1
ATOM 1717 N N . GLU A 1 219 ? 1.531 3.781 14.336 1.00 86.81 219 GLU A N 1
ATOM 1718 C CA . GLU A 1 219 ? 1.006 4.014 15.681 1.00 86.81 219 GLU A CA 1
ATOM 1719 C C . GLU A 1 219 ? -0.156 3.089 16.031 1.00 86.81 219 GLU A C 1
ATOM 1721 O O . GLU A 1 219 ? -0.308 2.692 17.187 1.00 86.81 219 GLU A O 1
ATOM 1726 N N . ASN A 1 220 ? -0.999 2.762 15.051 1.00 87.06 220 ASN A N 1
ATOM 1727 C CA . ASN A 1 220 ? -2.354 2.311 15.338 1.00 87.06 220 ASN A CA 1
ATOM 1728 C C . ASN A 1 220 ? -2.753 1.012 14.634 1.00 87.06 220 ASN A C 1
ATOM 1730 O O . ASN A 1 220 ? -3.939 0.714 14.494 1.00 87.06 220 ASN A O 1
ATOM 1734 N N . ASN A 1 221 ? -1.773 0.199 14.231 1.00 89.19 221 ASN A N 1
ATOM 1735 C CA . ASN A 1 221 ? -2.063 -1.166 13.802 1.00 89.19 221 ASN A CA 1
ATOM 1736 C C . ASN A 1 221 ? -2.893 -1.905 14.862 1.00 89.19 221 ASN A C 1
ATOM 1738 O O . ASN A 1 221 ? -2.606 -1.811 16.054 1.00 89.19 221 ASN A O 1
ATOM 1742 N N . PHE A 1 222 ? -3.933 -2.616 14.424 1.00 87.06 222 PHE A N 1
ATOM 1743 C CA . PHE A 1 222 ? -4.907 -3.329 15.256 1.00 87.06 222 PHE A CA 1
ATOM 1744 C C . PHE A 1 222 ? -5.638 -2.464 16.303 1.00 87.06 222 PHE A C 1
ATOM 1746 O O . PHE A 1 222 ? -6.264 -3.000 17.218 1.00 87.06 222 PHE A O 1
ATOM 1753 N N . GLY A 1 223 ? -5.586 -1.132 16.211 1.00 82.69 223 GLY A N 1
ATOM 1754 C CA . GLY A 1 223 ? -6.156 -0.242 17.229 1.00 82.69 223 GLY A CA 1
ATOM 1755 C C . GLY A 1 223 ? -5.338 -0.185 18.525 1.00 82.69 223 GLY A C 1
ATOM 1756 O O . GLY A 1 223 ? -5.868 0.185 19.576 1.00 82.69 223 GLY A O 1
ATOM 1757 N N . LEU A 1 224 ? -4.055 -0.569 18.484 1.00 82.56 224 LEU A N 1
ATOM 1758 C CA . LEU A 1 224 ? -3.194 -0.638 19.670 1.00 82.56 224 LEU A CA 1
ATOM 1759 C C . LEU A 1 224 ? -3.027 0.714 20.376 1.00 82.56 224 LEU A C 1
ATOM 1761 O O . LEU A 1 224 ? -2.870 0.737 21.597 1.00 82.56 224 LEU A O 1
ATOM 1765 N N . ASN A 1 225 ? -3.109 1.837 19.655 1.00 79.69 225 ASN A N 1
ATOM 1766 C CA . ASN A 1 225 ? -3.035 3.154 20.281 1.00 79.69 225 ASN A CA 1
ATOM 1767 C C . ASN A 1 225 ? -4.263 3.425 21.162 1.00 79.69 225 ASN A C 1
ATOM 1769 O O . ASN A 1 225 ? -4.125 3.821 22.319 1.00 79.69 225 ASN A O 1
ATOM 1773 N N . ALA A 1 226 ? -5.465 3.144 20.651 1.00 77.94 226 ALA A N 1
ATOM 1774 C CA . ALA A 1 226 ? -6.696 3.282 21.427 1.00 77.94 226 ALA A CA 1
ATOM 1775 C C . ALA A 1 226 ? -6.691 2.361 22.659 1.00 77.94 226 ALA A C 1
ATOM 1777 O O . ALA A 1 226 ? -7.078 2.775 23.754 1.00 77.94 226 ALA A O 1
ATOM 1778 N N . LEU A 1 227 ? -6.171 1.138 22.507 1.00 75.06 227 LEU A N 1
ATOM 1779 C CA . LEU A 1 227 ? -5.988 0.210 23.621 1.00 75.06 227 LEU A CA 1
ATOM 1780 C C . LEU A 1 227 ? -5.000 0.754 24.666 1.00 75.06 227 LEU A C 1
ATOM 1782 O O . LEU A 1 227 ? -5.287 0.712 25.862 1.00 75.06 227 LEU A O 1
ATOM 1786 N N . ARG A 1 228 ? -3.860 1.310 24.235 1.00 76.94 228 ARG A N 1
ATOM 1787 C CA . ARG A 1 228 ? -2.886 1.959 25.126 1.00 76.94 228 ARG A CA 1
ATOM 1788 C C . ARG A 1 228 ? -3.536 3.088 25.928 1.00 76.94 228 ARG A C 1
ATOM 1790 O O . ARG A 1 228 ? -3.437 3.083 27.153 1.00 76.94 228 ARG A O 1
ATOM 1797 N N . LEU A 1 229 ? -4.233 4.007 25.257 1.00 79.44 229 LEU A N 1
ATOM 1798 C CA . LEU A 1 229 ? -4.923 5.135 25.896 1.00 79.44 229 LEU A CA 1
ATOM 1799 C C . LEU A 1 229 ? -5.977 4.669 26.913 1.00 79.44 229 LEU A C 1
ATOM 1801 O O . LEU A 1 229 ? -6.118 5.259 27.987 1.00 79.44 229 LEU A O 1
ATOM 1805 N N . HIS A 1 230 ? -6.692 3.581 26.616 1.00 78.62 230 HIS A N 1
ATOM 1806 C CA . HIS A 1 230 ? -7.608 2.951 27.565 1.00 78.62 230 HIS A CA 1
ATOM 1807 C C . HIS A 1 230 ? -6.874 2.459 28.825 1.00 78.62 230 HIS A C 1
ATOM 1809 O O . HIS A 1 230 ? -7.258 2.827 29.934 1.00 78.62 230 HIS A O 1
ATOM 1815 N N . TYR A 1 231 ? -5.783 1.698 28.681 1.00 73.19 231 TYR A N 1
ATOM 1816 C CA . TYR A 1 231 ? -5.006 1.218 29.832 1.00 73.19 231 TYR A CA 1
ATOM 1817 C C . TYR A 1 231 ? -4.422 2.358 30.673 1.00 73.19 231 TYR A C 1
ATOM 1819 O O . TYR A 1 231 ? -4.453 2.296 31.902 1.00 73.19 231 TYR A O 1
ATOM 1827 N N . GLU A 1 232 ? -3.917 3.412 30.033 1.00 83.56 232 GLU A N 1
ATOM 1828 C CA . GLU A 1 232 ? -3.345 4.569 30.727 1.00 83.56 232 GLU A CA 1
ATOM 1829 C C . GLU A 1 232 ? -4.394 5.355 31.528 1.00 83.56 232 GLU A C 1
ATOM 1831 O O . GLU A 1 232 ? -4.090 5.833 32.623 1.00 83.56 232 GLU A O 1
ATOM 1836 N N . SER A 1 233 ? -5.626 5.457 31.019 1.00 77.69 233 SER A N 1
ATOM 1837 C CA . SER A 1 233 ? -6.709 6.233 31.641 1.00 77.69 233 SER A CA 1
ATOM 1838 C C . SER A 1 233 ? -7.547 5.453 32.663 1.00 77.69 233 SER A C 1
ATOM 1840 O O . SER A 1 233 ? -7.991 6.038 33.649 1.00 77.69 233 SER A O 1
ATOM 1842 N N . GLN A 1 234 ? -7.762 4.150 32.456 1.00 71.00 234 GLN A N 1
ATOM 1843 C CA . GLN A 1 234 ? -8.700 3.325 33.241 1.00 71.00 234 GLN A CA 1
ATOM 1844 C C . GLN A 1 234 ? -7.999 2.330 34.177 1.00 71.00 234 GLN A C 1
ATOM 1846 O O . GLN A 1 234 ? -8.584 1.864 35.157 1.00 71.00 234 GLN A O 1
ATOM 1851 N N . HIS A 1 235 ? -6.738 1.998 33.899 1.00 69.88 235 HIS A N 1
ATOM 1852 C CA . HIS A 1 235 ? -5.997 0.942 34.591 1.00 69.88 235 HIS A CA 1
ATOM 1853 C C . HIS A 1 235 ? -4.609 1.410 35.036 1.00 69.88 235 HIS A C 1
ATOM 1855 O O . HIS A 1 235 ? -3.656 0.638 34.951 1.00 69.88 235 HIS A O 1
ATOM 1861 N N . GLY A 1 236 ? -4.512 2.669 35.493 1.00 51.34 236 GLY A N 1
ATOM 1862 C CA . GLY A 1 236 ? -3.269 3.362 35.855 1.00 51.34 236 GLY A CA 1
ATOM 1863 C C . GLY A 1 236 ? -2.174 2.442 36.407 1.00 51.34 236 GLY A C 1
ATOM 1864 O O . GLY A 1 236 ? -2.457 1.572 37.230 1.00 51.34 236 GLY A O 1
ATOM 1865 N N . ARG A 1 237 ? -0.935 2.641 35.916 1.00 53.72 237 ARG A N 1
ATOM 1866 C CA . ARG A 1 237 ? 0.259 1.804 36.172 1.00 53.72 237 ARG A CA 1
ATOM 1867 C C . ARG A 1 237 ? 0.202 1.130 37.551 1.00 53.72 237 ARG A C 1
ATOM 1869 O O . ARG A 1 237 ? 0.045 1.857 38.536 1.00 53.72 237 ARG A O 1
ATOM 1876 N N . PRO A 1 238 ? 0.399 -0.201 37.664 1.00 45.75 238 PRO A N 1
ATOM 1877 C CA . PRO A 1 238 ? 0.485 -0.834 38.971 1.00 45.75 238 PRO A CA 1
ATOM 1878 C C . PRO A 1 238 ? 1.535 -0.091 39.794 1.00 45.75 238 PRO A C 1
ATOM 1880 O O . PRO A 1 238 ? 2.680 0.047 39.358 1.00 45.75 238 PRO A O 1
ATOM 1883 N N . HIS A 1 239 ? 1.119 0.432 40.948 1.00 45.12 239 HIS A N 1
ATOM 1884 C CA . HIS A 1 239 ? 1.995 1.068 41.920 1.00 45.12 239 HIS A CA 1
ATOM 1885 C C . HIS A 1 239 ? 3.206 0.161 42.164 1.00 45.12 239 HIS A C 1
ATOM 1887 O O . HIS A 1 239 ? 3.101 -0.884 42.809 1.00 45.12 239 HIS A O 1
ATOM 1893 N N . ALA A 1 240 ? 4.369 0.570 41.667 1.00 50.16 240 ALA A N 1
ATOM 1894 C CA . ALA A 1 240 ? 5.632 0.083 42.176 1.00 50.16 240 ALA A CA 1
ATOM 1895 C C . ALA A 1 240 ? 5.834 0.739 43.545 1.00 50.16 240 ALA A C 1
ATOM 1897 O O . ALA A 1 240 ? 6.469 1.776 43.622 1.00 50.16 240 ALA A O 1
ATOM 1898 N N . ASP A 1 241 ? 5.239 0.183 44.605 1.00 44.94 241 ASP A N 1
ATOM 1899 C CA . ASP A 1 241 ? 5.559 0.571 45.980 1.00 44.94 241 ASP A CA 1
ATOM 1900 C C . ASP A 1 241 ? 5.191 -0.520 46.991 1.00 44.94 241 ASP A C 1
ATOM 1902 O O . ASP A 1 241 ? 4.026 -0.717 47.340 1.00 44.94 241 ASP A O 1
ATOM 1906 N N . ARG A 1 242 ? 6.225 -1.194 47.512 1.00 39.75 242 ARG A N 1
ATOM 1907 C CA . ARG A 1 242 ? 6.583 -1.237 48.948 1.00 39.75 242 ARG A CA 1
ATOM 1908 C C . ARG A 1 242 ? 7.589 -2.362 49.203 1.00 39.75 242 ARG A C 1
ATOM 1910 O O . ARG A 1 242 ? 7.246 -3.423 49.721 1.00 39.75 242 ARG A O 1
ATOM 1917 N N . VAL A 1 243 ? 8.868 -2.088 48.942 1.00 41.84 243 VAL A N 1
ATOM 1918 C CA . VAL A 1 243 ? 9.924 -2.719 49.743 1.00 41.84 243 VAL A CA 1
ATOM 1919 C C . VAL A 1 243 ? 9.819 -2.088 51.128 1.00 41.84 243 VAL A C 1
ATOM 1921 O O . VAL A 1 243 ? 10.240 -0.956 51.348 1.00 41.84 243 VAL A O 1
ATOM 1924 N N . LYS A 1 244 ? 9.166 -2.794 52.054 1.00 38.59 244 LYS A N 1
ATOM 1925 C CA . LYS A 1 244 ? 9.225 -2.469 53.478 1.00 38.59 244 LYS A CA 1
ATOM 1926 C C . LYS A 1 244 ? 10.648 -2.752 53.958 1.00 38.59 244 LYS A C 1
ATOM 1928 O O . LYS A 1 244 ? 10.983 -3.905 54.209 1.00 38.59 244 LYS A O 1
ATOM 1933 N N . SER A 1 245 ? 11.460 -1.716 54.109 1.00 44.72 245 SER A N 1
ATOM 1934 C CA . SER A 1 245 ? 12.527 -1.724 55.104 1.00 44.72 245 SER A CA 1
ATOM 1935 C C . SER A 1 245 ? 11.935 -1.252 56.434 1.00 44.72 245 SER A C 1
ATOM 1937 O O . SER A 1 245 ? 11.311 -0.197 56.534 1.00 44.72 245 SER A O 1
ATOM 1939 N N . GLN A 1 246 ? 12.072 -2.088 57.454 1.00 36.06 246 GLN A N 1
ATOM 1940 C CA . GLN A 1 246 ? 11.862 -1.751 58.858 1.00 36.06 246 GLN A CA 1
ATOM 1941 C C . GLN A 1 246 ? 12.986 -2.426 59.664 1.00 36.06 246 GLN A C 1
ATOM 1943 O O . GLN A 1 246 ? 13.588 -3.372 59.153 1.00 36.06 246 GLN A O 1
ATOM 1948 N N . PRO A 1 247 ? 13.288 -1.898 60.858 1.00 49.78 247 PRO A N 1
ATOM 1949 C CA . PRO A 1 247 ? 14.521 -1.168 61.161 1.00 49.78 247 PRO A CA 1
ATOM 1950 C C . PRO A 1 247 ? 15.712 -2.041 61.563 1.00 49.78 247 PRO A C 1
ATOM 1952 O O . PRO A 1 247 ? 15.495 -3.182 62.027 1.00 49.78 247 PRO A O 1
#